Protein AF-0000000079808751 (afdb_homodimer)

Secondary structure (DSSP, 8-state):
-HHHHHHHHHHHHHHHHHHHHHHHHHHHHHHS--B-BS-SSTTTTSSS--EEEEGGG--SEEEE-SSS--TTTTB--SHHHHHHHHH------EEEE-----/-HHHHHHHHHHHHHHHHHHHHHHHHHHHHHHS--B-BS-SSTTTTSSS--EEEEGGG--SEEEE-SSS--TTTTB--SHHHHHHHHH------EEEE-----

Nearest PDB structures (foldseek):
  4f28-assembly1_B  TM=9.946E-01  e=9.006E-09  Homo sapiens
  7p0o-assembly1_B  TM=9.698E-01  e=5.199E-09  Homo sapiens
  4f2c-assembly1_A  TM=9.590E-01  e=9.006E-09  Homo sapiens
  7p0o-assembly1_A  TM=9.847E-01  e=1.671E-08  Homo sapiens
  2r13-assembly1_A-2  TM=9.440E-01  e=9.006E-09  Homo sapiens

Radius of gyration: 26.13 Å; Cα contacts (8 Å, |Δi|>4): 280; chains: 2; bounding box: 31×95×65 Å

Organism: Elysia chlorotica (NCBI:txid188477)

Foldseek 3Di:
DVVVVVVVVCVVVVVVVVVVVVVVVVVVVVLPPPPDDQADDPPVVDPDDDDDDDPVPDDAKFWADDSNPAPPPRGDPPVVVVVCVVRVDDDGTDMDGDDPPD/DPVVVVVVVCVVVVVVVVVVVVVVVVVVVVLPLPPDDQADDPPVVDPDDDDDDDPVPDDAKFWADDSNQAPPPRGDPPVVVVVCVVRVDDDGTDMDGDDPPD

Structure (mmCIF, N/CA/C/O backbone):
data_AF-0000000079808751-model_v1
#
loop_
_entity.id
_entity.type
_entity.pdbx_description
1 polymer 'Iron-binding zinc finger CDGSH type domain-containing protein'
#
loop_
_atom_site.group_PDB
_atom_site.id
_atom_site.type_symbol
_atom_site.label_atom_id
_atom_site.label_alt_id
_atom_site.label_comp_id
_atom_site.label_asym_id
_atom_site.label_entity_id
_atom_site.label_seq_id
_atom_site.pdbx_PDB_ins_code
_atom_site.Cartn_x
_atom_site.Cartn_y
_atom_site.Cartn_z
_atom_site.occupancy
_atom_site.B_iso_or_equiv
_atom_site.auth_seq_id
_atom_site.auth_comp_id
_atom_site.auth_asym_id
_atom_site.auth_atom_id
_atom_site.pdbx_PDB_model_num
ATOM 1 N N . MET A 1 1 ? 3.27 -40.031 -49.812 1 44.41 1 MET A N 1
ATOM 2 C CA . MET A 1 1 ? 4.301 -40.281 -48.812 1 44.41 1 MET A CA 1
ATOM 3 C C . MET A 1 1 ? 4.469 -39.062 -47.906 1 44.41 1 MET A C 1
ATOM 5 O O . MET A 1 1 ? 5.176 -39.156 -46.875 1 44.41 1 MET A O 1
ATOM 9 N N . GLY A 1 2 ? 4.266 -37.875 -48.344 1 51.28 2 GLY A N 1
ATOM 10 C CA . GLY A 1 2 ? 4.465 -36.594 -47.719 1 51.28 2 GLY A CA 1
ATOM 11 C C . GLY A 1 2 ? 3.529 -36.344 -46.531 1 51.28 2 GLY A C 1
ATOM 12 O O . GLY A 1 2 ? 3.908 -35.719 -45.562 1 51.28 2 GLY A O 1
ATOM 13 N N . LEU A 1 3 ? 2.354 -36.688 -46.688 1 58.78 3 LEU A N 1
ATOM 14 C CA . LEU A 1 3 ? 1.311 -36.406 -45.719 1 58.78 3 LEU A CA 1
ATOM 15 C C . LEU A 1 3 ? 1.505 -37.219 -44.469 1 58.78 3 LEU A C 1
ATOM 17 O O . LEU A 1 3 ? 1.033 -36.812 -43.375 1 58.78 3 LEU A O 1
ATOM 21 N N . ASP A 1 4 ? 2.031 -38.375 -44.594 1 58.06 4 ASP A N 1
ATOM 22 C CA . ASP A 1 4 ? 2.129 -39.219 -43.406 1 58.06 4 ASP A CA 1
ATOM 23 C C . ASP A 1 4 ? 3.119 -38.656 -42.406 1 58.06 4 ASP A C 1
ATOM 25 O O . ASP A 1 4 ? 2.973 -38.875 -41.188 1 58.06 4 ASP A O 1
ATOM 29 N N . PHE A 1 5 ? 4.27 -38.219 -43 1 55.09 5 PHE A N 1
ATOM 30 C CA . PHE A 1 5 ? 5.273 -37.688 -42.094 1 55.09 5 PHE A CA 1
ATOM 31 C C . PHE A 1 5 ? 4.707 -36.531 -41.25 1 55.09 5 PHE A C 1
ATOM 33 O O . PHE A 1 5 ? 5.102 -36.312 -40.125 1 55.09 5 PHE A O 1
ATOM 40 N N . ALA A 1 6 ? 3.793 -36 -42.062 1 60.41 6 ALA A N 1
ATOM 41 C CA . ALA A 1 6 ? 3.23 -34.781 -41.5 1 60.41 6 ALA A CA 1
ATOM 42 C C . ALA A 1 6 ? 2.352 -35.125 -40.281 1 60.41 6 ALA A C 1
ATOM 44 O O . ALA A 1 6 ? 2.412 -34.438 -39.25 1 60.41 6 ALA A O 1
ATOM 45 N N . GLY A 1 7 ? 1.621 -36.188 -40.375 1 61.75 7 GLY A N 1
ATOM 46 C CA . GLY A 1 7 ? 0.681 -36.562 -39.312 1 61.75 7 GLY A CA 1
ATOM 47 C C . GLY A 1 7 ? 1.359 -37.031 -38.062 1 61.75 7 GLY A C 1
ATOM 48 O O . GLY A 1 7 ? 0.991 -36.625 -36.969 1 61.75 7 GLY A O 1
ATOM 49 N N . LYS A 1 8 ? 2.332 -37.938 -38.188 1 65.69 8 LYS A N 1
ATOM 50 C CA . LYS A 1 8 ? 3.018 -38.531 -37.062 1 65.69 8 LYS A CA 1
ATOM 51 C C . LYS A 1 8 ? 3.875 -37.5 -36.312 1 65.69 8 LYS A C 1
ATOM 53 O O . LYS A 1 8 ? 3.939 -37.5 -35.094 1 65.69 8 LYS A O 1
ATOM 58 N N . GLU A 1 9 ? 4.438 -36.656 -37.156 1 67.56 9 GLU A N 1
ATOM 59 C CA . GLU A 1 9 ? 5.289 -35.625 -36.531 1 67.56 9 GLU A CA 1
ATOM 60 C C . GLU A 1 9 ? 4.465 -34.625 -35.75 1 67.56 9 GLU A C 1
ATOM 62 O O . GLU A 1 9 ? 4.879 -34.219 -34.656 1 67.56 9 GLU A O 1
ATOM 67 N N . TRP A 1 10 ? 3.217 -34.562 -36.219 1 71.94 10 TRP A N 1
ATOM 68 C CA . TRP A 1 10 ? 2.373 -33.656 -35.469 1 71.94 10 TRP A CA 1
ATOM 69 C C . TRP A 1 10 ? 1.904 -34.281 -34.156 1 71.94 10 TRP A C 1
ATOM 71 O O . TRP A 1 10 ? 1.745 -33.562 -33.156 1 71.94 10 TRP A O 1
ATOM 81 N N . ALA A 1 11 ? 1.827 -35.562 -34.219 1 73.88 11 ALA A N 1
ATOM 82 C CA . ALA A 1 11 ? 1.382 -36.25 -33 1 73.88 11 ALA A CA 1
ATOM 83 C C . ALA A 1 11 ? 2.439 -36.188 -31.922 1 73.88 11 ALA A C 1
ATOM 85 O O . ALA A 1 11 ? 2.109 -36.188 -30.734 1 73.88 11 ALA A O 1
ATOM 86 N N . THR A 1 12 ? 3.676 -36.156 -32.281 1 69.62 12 THR A N 1
ATOM 87 C CA . THR A 1 12 ? 4.758 -36.094 -31.312 1 69.62 12 THR A CA 1
ATOM 88 C C . THR A 1 12 ? 5.066 -34.656 -30.922 1 69.62 12 THR A C 1
ATOM 90 O O . THR A 1 12 ? 5.258 -34.344 -29.75 1 69.62 12 THR A O 1
ATOM 93 N N . TYR A 1 13 ? 5.008 -33.75 -31.906 1 70.88 13 TYR A N 1
ATOM 94 C CA . TYR A 1 13 ? 5.52 -32.406 -31.656 1 70.88 13 TYR A CA 1
ATOM 95 C C . TYR A 1 13 ? 4.457 -31.531 -31 1 70.88 13 TYR A C 1
ATOM 97 O O . TYR A 1 13 ? 4.773 -30.672 -30.172 1 70.88 13 TYR A O 1
ATOM 105 N N . ILE A 1 14 ? 3.203 -31.938 -31.156 1 74.5 14 ILE A N 1
ATOM 106 C CA . ILE A 1 14 ? 2.129 -31.094 -30.641 1 74.5 14 ILE A CA 1
ATOM 107 C C . ILE A 1 14 ? 2.043 -31.234 -29.125 1 74.5 14 ILE A C 1
ATOM 109 O O . ILE A 1 14 ? 2.02 -30.25 -28.391 1 74.5 14 ILE A O 1
ATOM 113 N N . PRO A 1 15 ? 2.066 -32.438 -28.672 1 74.94 15 PRO A N 1
ATOM 114 C CA . PRO A 1 15 ? 2.02 -32.562 -27.219 1 74.94 15 PRO A CA 1
ATOM 115 C C . PRO A 1 15 ? 3.244 -31.938 -26.531 1 74.94 15 PRO A C 1
ATOM 117 O O . PRO A 1 15 ? 3.123 -31.328 -25.469 1 74.94 15 PRO A O 1
ATOM 120 N N . ILE A 1 16 ? 4.332 -32 -27.125 1 67.25 16 ILE A N 1
ATOM 121 C CA . ILE A 1 16 ? 5.559 -31.453 -26.562 1 67.25 16 ILE A CA 1
ATOM 122 C C . ILE A 1 16 ? 5.473 -29.922 -26.578 1 67.25 16 ILE A C 1
ATOM 124 O O . ILE A 1 16 ? 5.727 -29.281 -25.562 1 67.25 16 ILE A O 1
ATOM 128 N N . ALA A 1 17 ? 5.105 -29.422 -27.734 1 75.75 17 ALA A N 1
ATOM 129 C CA . ALA A 1 17 ? 4.98 -27.969 -27.859 1 75.75 17 ALA A CA 1
ATOM 130 C C . ALA A 1 17 ? 3.92 -27.422 -26.906 1 75.75 17 ALA A C 1
ATOM 132 O O . ALA A 1 17 ? 4.121 -26.391 -26.266 1 75.75 17 ALA A O 1
ATOM 133 N N . THR A 1 18 ? 2.873 -28.172 -26.719 1 79.38 18 THR A N 1
ATOM 134 C CA . THR A 1 18 ? 1.8 -27.75 -25.828 1 79.38 18 THR A CA 1
ATOM 135 C C . THR A 1 18 ? 2.244 -27.828 -24.375 1 79.38 18 THR A C 1
ATOM 137 O O . THR A 1 18 ? 1.951 -26.938 -23.578 1 79.38 18 THR A O 1
ATOM 140 N N . SER A 1 19 ? 3.025 -28.828 -24.141 1 78.06 19 SER A N 1
ATOM 141 C CA . SER A 1 19 ? 3.516 -28.984 -22.781 1 78.06 19 SER A CA 1
ATOM 142 C C . SER A 1 19 ? 4.539 -27.906 -22.422 1 78.06 19 SER A C 1
ATOM 144 O O . SER A 1 19 ? 4.504 -27.344 -21.328 1 78.06 19 SER A O 1
ATOM 146 N N . LEU A 1 20 ? 5.352 -27.641 -23.391 1 79.25 20 LEU A N 1
ATOM 147 C CA . LEU A 1 20 ? 6.344 -26.578 -23.172 1 79.25 20 LEU A CA 1
ATOM 148 C C . LEU A 1 20 ? 5.672 -25.219 -23.047 1 79.25 20 LEU A C 1
ATOM 150 O O . LEU A 1 20 ? 6.031 -24.422 -22.188 1 79.25 20 LEU A O 1
ATOM 154 N N . GLY A 1 21 ? 4.719 -24.906 -23.844 1 77.88 21 GLY A N 1
ATOM 155 C CA . GLY A 1 21 ? 3.982 -23.656 -23.781 1 77.88 21 GLY A CA 1
ATOM 156 C C . GLY A 1 21 ? 3.244 -23.469 -22.469 1 77.88 21 GLY A C 1
ATOM 157 O O . GLY A 1 21 ? 3.285 -22.391 -21.875 1 77.88 21 GLY A O 1
ATOM 158 N N . LEU A 1 22 ? 2.643 -24.609 -22.094 1 77.44 22 LEU A N 1
ATOM 159 C CA . LEU A 1 22 ? 1.937 -24.578 -20.812 1 77.44 22 LEU A CA 1
ATOM 160 C C . LEU A 1 22 ? 2.906 -24.328 -19.672 1 77.44 22 LEU A C 1
ATOM 162 O O . LEU A 1 22 ? 2.607 -23.562 -18.75 1 77.44 22 LEU A O 1
ATOM 166 N N . GLY A 1 23 ? 4.059 -24.875 -19.734 1 73.38 23 GLY A N 1
ATOM 167 C CA . GLY A 1 23 ? 5.074 -24.656 -18.719 1 73.38 23 GLY A CA 1
ATOM 168 C C . GLY A 1 23 ? 5.562 -23.219 -18.672 1 73.38 23 GLY A C 1
ATOM 169 O O . GLY A 1 23 ? 5.609 -22.594 -17.609 1 73.38 23 GLY A O 1
ATOM 170 N N . ILE A 1 24 ? 5.781 -22.672 -19.859 1 74.44 24 ILE A N 1
ATOM 171 C CA . ILE A 1 24 ? 6.262 -21.312 -19.984 1 74.44 24 ILE A CA 1
ATOM 172 C C . ILE A 1 24 ? 5.195 -20.344 -19.484 1 74.44 24 ILE A C 1
ATOM 174 O O . ILE A 1 24 ? 5.508 -19.375 -18.766 1 74.44 24 ILE A O 1
ATOM 178 N N . TYR A 1 25 ? 3.984 -20.562 -19.812 1 74.75 25 TYR A N 1
ATOM 179 C CA . TYR A 1 25 ? 2.859 -19.719 -19.406 1 74.75 25 TYR A CA 1
ATOM 180 C C . TYR A 1 25 ? 2.715 -19.703 -17.891 1 74.75 25 TYR A C 1
ATOM 182 O O . TYR A 1 25 ? 2.521 -18.641 -17.297 1 74.75 25 TYR A O 1
ATOM 190 N N . VAL A 1 26 ? 2.871 -20.859 -17.391 1 68.06 26 VAL A N 1
ATOM 191 C CA . VAL A 1 26 ? 2.721 -20.984 -15.953 1 68.06 26 VAL A CA 1
ATOM 192 C C . VAL A 1 26 ? 3.855 -20.234 -15.25 1 68.06 26 VAL A C 1
ATOM 194 O O . VAL A 1 26 ? 3.627 -19.531 -14.273 1 68.06 26 VAL A O 1
ATOM 197 N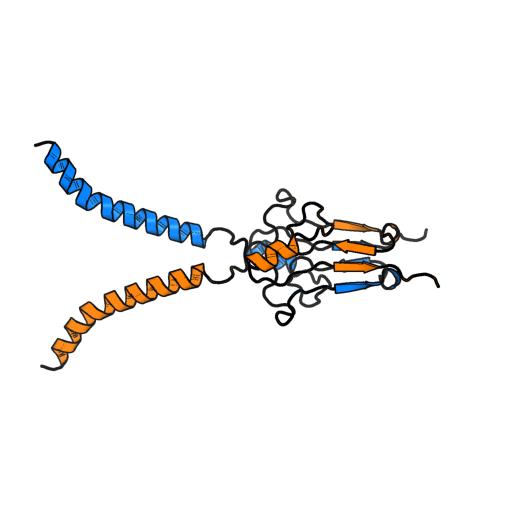 N . VAL A 1 27 ? 5.027 -20.422 -15.742 1 63.03 27 VAL A N 1
ATOM 198 C CA . VAL A 1 27 ? 6.176 -19.719 -15.172 1 63.03 27 VAL A CA 1
ATOM 199 C C . VAL A 1 27 ? 5.992 -18.219 -15.305 1 63.03 27 VAL A C 1
ATOM 201 O O . VAL A 1 27 ? 6.215 -17.469 -14.352 1 63.03 27 VAL A O 1
ATOM 204 N N . TRP A 1 28 ? 5.512 -17.812 -16.469 1 66.88 28 TRP A N 1
ATOM 205 C CA . TRP A 1 28 ? 5.281 -16.391 -16.75 1 66.88 28 TRP A CA 1
ATOM 206 C C . TRP A 1 28 ? 4.223 -15.82 -15.812 1 66.88 28 TRP A C 1
ATOM 208 O O . TRP A 1 28 ? 4.387 -14.719 -15.273 1 66.88 28 TRP A O 1
ATOM 218 N N . GLN A 1 29 ? 3.15 -16.516 -15.602 1 65.31 29 GLN A N 1
ATOM 219 C CA . GLN A 1 29 ? 2.088 -16.078 -14.703 1 65.31 29 GLN A CA 1
ATOM 220 C C . GLN A 1 29 ? 2.594 -15.961 -13.266 1 65.31 29 GLN A C 1
ATOM 222 O O . GLN A 1 29 ? 2.195 -15.047 -12.539 1 65.31 29 GLN A O 1
ATOM 227 N N . ALA A 1 30 ? 3.459 -16.844 -13.031 1 61.78 30 ALA A N 1
ATOM 228 C CA . ALA A 1 30 ? 4.012 -16.859 -11.68 1 61.78 30 ALA A CA 1
ATOM 229 C C . ALA A 1 30 ? 4.949 -15.68 -11.453 1 61.78 30 ALA A C 1
ATOM 231 O O . ALA A 1 30 ? 5.055 -15.172 -10.336 1 61.78 30 ALA A O 1
ATOM 232 N N . MET A 1 31 ? 5.555 -15.227 -12.461 1 59.94 31 MET A N 1
ATOM 233 C CA . MET A 1 31 ? 6.559 -14.18 -12.312 1 59.94 31 MET A CA 1
ATOM 234 C C . MET A 1 31 ? 5.949 -12.805 -12.539 1 59.94 31 MET A C 1
ATOM 236 O O . MET A 1 31 ? 6.578 -11.781 -12.25 1 59.94 31 MET A O 1
ATOM 240 N N . ARG A 1 32 ? 4.797 -12.766 -13.07 1 60.69 32 ARG A N 1
ATOM 241 C CA . ARG A 1 32 ? 4.215 -11.453 -13.32 1 60.69 32 ARG A CA 1
ATOM 242 C C . ARG A 1 32 ? 3.861 -10.75 -12.016 1 60.69 32 ARG A C 1
ATOM 244 O O . ARG A 1 32 ? 3.438 -11.391 -11.055 1 60.69 32 ARG A O 1
ATOM 251 N N . PRO A 1 33 ? 4.492 -9.469 -11.898 1 53.78 33 PRO A N 1
ATOM 252 C CA . PRO A 1 33 ? 4.09 -8.742 -10.688 1 53.78 33 PRO A CA 1
ATOM 253 C C . PRO A 1 33 ? 2.58 -8.742 -10.469 1 53.78 33 PRO A C 1
ATOM 255 O O . PRO A 1 33 ? 1.815 -8.555 -11.422 1 53.78 33 PRO A O 1
ATOM 258 N N . LYS A 1 34 ? 2.152 -9.594 -9.602 1 55.06 34 LYS A N 1
ATOM 259 C CA . LYS A 1 34 ? 0.724 -9.68 -9.312 1 55.06 34 LYS A CA 1
ATOM 260 C C . LYS A 1 34 ? 0.221 -8.406 -8.641 1 55.06 34 LYS A C 1
ATOM 262 O O . LYS A 1 34 ? 0.882 -7.859 -7.754 1 55.06 34 LYS A O 1
ATOM 267 N N . ILE A 1 35 ? -0.406 -7.543 -9.57 1 60.78 35 ILE A N 1
ATOM 268 C CA . ILE A 1 35 ? -1.159 -6.48 -8.914 1 60.78 35 ILE A CA 1
ATOM 269 C C . ILE A 1 35 ? -2.104 -7.078 -7.875 1 60.78 35 ILE A C 1
ATOM 271 O O . ILE A 1 35 ? -3.092 -7.727 -8.227 1 60.78 35 ILE A O 1
ATOM 275 N N . GLY A 1 36 ? -1.447 -7.59 -6.816 1 73.75 36 GLY A N 1
ATOM 276 C CA . GLY A 1 36 ? -2.174 -8.281 -5.766 1 73.75 36 GLY A CA 1
ATOM 277 C C . GLY A 1 36 ? -2.621 -7.367 -4.641 1 73.75 36 GLY A C 1
ATOM 278 O O . GLY A 1 36 ? -2.951 -6.203 -4.879 1 73.75 36 GLY A O 1
ATOM 279 N N . LEU A 1 37 ? -2.738 -7.859 -3.547 1 87.44 37 LEU A N 1
ATOM 280 C CA . LEU A 1 37 ? -3.117 -7.18 -2.312 1 87.44 37 LEU A CA 1
ATOM 281 C C . LEU A 1 37 ? -2.109 -6.086 -1.964 1 87.44 37 LEU A C 1
ATOM 283 O O . LEU A 1 37 ? -0.899 -6.32 -1.989 1 87.44 37 LEU A O 1
ATOM 287 N N . VAL A 1 38 ? -2.605 -4.902 -1.854 1 95.06 38 VAL A N 1
ATOM 288 C CA . VAL A 1 38 ? -1.795 -3.785 -1.378 1 95.06 38 VAL A CA 1
ATOM 289 C C . VAL A 1 38 ? -1.55 -3.928 0.123 1 95.06 38 VAL A C 1
ATOM 291 O O . VAL A 1 38 ? -0.412 -3.816 0.585 1 95.06 38 VAL A O 1
ATOM 294 N N . ASN A 1 39 ? -2.629 -4.156 0.898 1 96.06 39 ASN A N 1
ATOM 295 C CA . ASN A 1 39 ? -2.574 -4.324 2.348 1 96.06 39 ASN A CA 1
ATOM 296 C C . ASN A 1 39 ? -2.578 -5.797 2.74 1 96.06 39 ASN A C 1
ATOM 298 O O . ASN A 1 39 ? -3.635 -6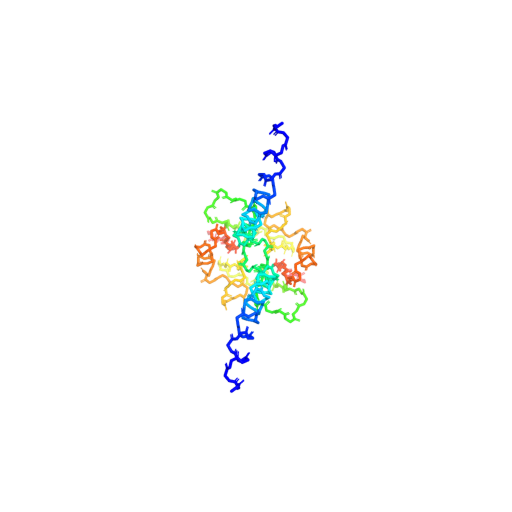.43 2.783 1 96.06 39 ASN A O 1
ATOM 302 N N . PRO A 1 40 ? -1.457 -6.285 3.119 1 92.75 40 PRO A N 1
ATOM 303 C CA . PRO A 1 40 ? -1.443 -7.715 3.434 1 92.75 40 PRO A CA 1
ATOM 304 C C . PRO A 1 40 ? -1.945 -8.016 4.844 1 92.75 40 PRO A C 1
ATOM 306 O O . PRO A 1 40 ? -2.463 -9.102 5.102 1 92.75 40 PRO A O 1
ATOM 309 N N . ASP A 1 41 ? -1.858 -7.02 5.797 1 92.44 41 ASP A N 1
ATOM 310 C CA . ASP A 1 41 ? -2.043 -7.543 7.148 1 92.44 41 ASP A CA 1
ATOM 311 C C . ASP A 1 41 ? -2.605 -6.469 8.078 1 92.44 41 ASP A C 1
ATOM 313 O O . ASP A 1 41 ? -2.857 -6.73 9.258 1 92.44 41 ASP A O 1
ATOM 317 N N . ILE A 1 42 ? -2.74 -5.32 7.66 1 96.94 42 ILE A N 1
ATOM 318 C CA . ILE A 1 42 ? -3.156 -4.242 8.555 1 96.94 42 ILE A CA 1
ATOM 319 C C . ILE A 1 42 ? -4.68 -4.203 8.641 1 96.94 42 ILE A C 1
ATOM 321 O O . ILE A 1 42 ? -5.359 -3.99 7.629 1 96.94 42 ILE A O 1
ATOM 325 N N . GLU A 1 43 ? -5.148 -4.336 9.898 1 97.88 43 GLU A N 1
ATOM 326 C CA . GLU A 1 43 ? -6.559 -4.184 10.25 1 97.88 43 GLU A CA 1
ATOM 327 C C . GLU A 1 43 ? -7.453 -4.965 9.289 1 97.88 43 GLU A C 1
ATOM 329 O O . GLU A 1 43 ? -8.422 -4.426 8.758 1 97.88 43 GLU A O 1
ATOM 334 N N . LYS A 1 44 ? -7.195 -6.164 9.07 1 94.94 44 LYS A N 1
ATOM 335 C CA . LYS A 1 44 ? -7.875 -6.984 8.07 1 94.94 44 LYS A CA 1
ATOM 336 C C . LYS A 1 44 ? -9.273 -7.379 8.547 1 94.94 44 LYS A C 1
ATOM 338 O O . LYS A 1 44 ? -10.078 -7.895 7.762 1 94.94 44 LYS A O 1
ATOM 343 N N . ASP A 1 45 ? -9.594 -7.062 9.727 1 96.19 45 ASP A N 1
ATOM 344 C CA . ASP A 1 45 ? -10.938 -7.305 10.258 1 96.19 45 ASP A CA 1
ATOM 345 C C . ASP A 1 45 ? -11.898 -6.188 9.852 1 96.19 45 ASP A C 1
ATOM 347 O O . ASP A 1 45 ? -13.109 -6.309 10.039 1 96.19 45 ASP A O 1
ATOM 351 N N . GLN A 1 46 ? -11.391 -5.137 9.297 1 97.69 46 GLN A N 1
ATOM 352 C CA . GLN A 1 46 ? -12.203 -4.027 8.82 1 97.69 46 GLN A CA 1
ATOM 353 C C . GLN A 1 46 ? -12.477 -4.141 7.324 1 97.69 46 GLN A C 1
ATOM 355 O O . GLN A 1 46 ? -11.633 -4.633 6.574 1 97.69 46 GLN A O 1
ATOM 360 N N . ASP A 1 47 ? -13.602 -3.674 6.867 1 96.25 47 ASP A N 1
ATOM 361 C CA . ASP A 1 47 ? -13.93 -3.684 5.445 1 96.25 47 ASP A CA 1
ATOM 362 C C . ASP A 1 47 ? -13.062 -2.697 4.672 1 96.25 47 ASP A C 1
ATOM 364 O O . ASP A 1 47 ? -12.758 -2.912 3.494 1 96.25 47 ASP A O 1
ATOM 368 N N . LYS A 1 48 ? -12.781 -1.665 5.277 1 98.25 48 LYS A N 1
ATOM 369 C CA . LYS A 1 48 ? -11.961 -0.598 4.711 1 98.25 48 LYS A CA 1
ATOM 370 C C . LYS A 1 48 ? -11.141 0.103 5.793 1 98.25 48 LYS A C 1
ATOM 372 O O . LYS A 1 48 ? -11.68 0.47 6.844 1 98.25 48 LYS A O 1
ATOM 377 N N . VAL A 1 49 ? -9.906 0.295 5.551 1 98.81 49 VAL A N 1
ATOM 378 C CA . VAL A 1 49 ? -9.039 0.96 6.523 1 98.81 49 VAL A CA 1
ATOM 379 C C . VAL A 1 49 ? -8.898 2.438 6.164 1 98.81 49 VAL A C 1
ATOM 381 O O . VAL A 1 49 ? -8.266 2.783 5.164 1 98.81 49 VAL A O 1
ATOM 384 N N . VAL A 1 50 ? -9.477 3.309 6.973 1 98.75 50 VAL A N 1
ATOM 385 C CA . VAL A 1 50 ? -9.391 4.754 6.816 1 98.75 50 VAL A CA 1
ATOM 386 C C . VAL A 1 50 ? -8.789 5.375 8.078 1 98.75 50 VAL A C 1
ATOM 388 O O . VAL A 1 50 ? -9.219 5.066 9.188 1 98.75 50 VAL A O 1
ATOM 391 N N . ASN A 1 51 ? -7.785 6.219 7.91 1 98.38 51 ASN A N 1
ATOM 392 C CA . ASN A 1 51 ? -7.238 7.012 9.008 1 98.38 51 ASN A CA 1
ATOM 393 C C . ASN A 1 51 ? -7.555 8.492 8.836 1 98.38 51 ASN A C 1
ATOM 395 O O . ASN A 1 51 ? -7.527 9.016 7.723 1 98.38 51 ASN A O 1
ATOM 399 N N . SER A 1 52 ? -7.855 9.039 9.93 1 97.69 52 SER A N 1
ATOM 400 C CA . SER A 1 52 ? -8.156 10.469 9.953 1 97.69 52 SER A CA 1
ATOM 401 C C . SER A 1 52 ? -7.305 11.195 10.992 1 97.69 52 SER A C 1
ATOM 403 O O . SER A 1 52 ? -7 10.641 12.047 1 97.69 52 SER A O 1
ATOM 405 N N . MET A 1 53 ? -6.941 12.391 10.688 1 97.31 53 MET A N 1
ATOM 406 C CA . MET A 1 53 ? -6.195 13.25 11.609 1 97.31 53 MET A CA 1
ATOM 407 C C . MET A 1 53 ? -6.586 14.711 11.422 1 97.31 53 MET A C 1
ATOM 409 O O . MET A 1 53 ? -6.852 15.156 10.305 1 97.31 53 MET A O 1
ATOM 413 N N . ASP A 1 54 ? -6.574 15.43 12.562 1 97 54 ASP A N 1
ATOM 414 C CA . ASP A 1 54 ? -6.789 16.875 12.484 1 97 54 ASP A CA 1
ATOM 415 C C . ASP A 1 54 ? -5.512 17.594 12.062 1 97 54 ASP A C 1
ATOM 417 O O . ASP A 1 54 ? -4.43 17.312 12.578 1 97 54 ASP A O 1
ATOM 421 N N . VAL A 1 55 ? -5.695 18.547 11.195 1 96.56 55 VAL A N 1
ATOM 422 C CA . VAL A 1 55 ? -4.562 19.297 10.672 1 96.56 55 VAL A CA 1
ATOM 423 C C . VAL A 1 55 ? -3.809 19.969 11.828 1 96.56 55 VAL A C 1
ATOM 425 O O . VAL A 1 55 ? -2.578 20.062 11.805 1 96.56 55 VAL A O 1
ATOM 428 N N . GLU A 1 56 ? -4.523 20.422 12.836 1 94.44 56 GLU A N 1
ATOM 429 C CA . GLU A 1 56 ? -3.957 21.109 13.992 1 94.44 56 GLU A CA 1
ATOM 430 C C . GLU A 1 56 ? -3.049 20.188 14.805 1 94.44 56 GLU A C 1
ATOM 432 O O . GLU A 1 56 ? -2.219 20.656 15.578 1 94.44 56 GLU A O 1
ATOM 437 N N . ASP A 1 57 ? -3.207 18.922 14.586 1 94.94 57 ASP A N 1
ATOM 438 C CA . ASP A 1 57 ? -2.441 17.969 15.383 1 94.94 57 ASP A CA 1
ATOM 439 C C . ASP A 1 57 ? -1.128 17.609 14.688 1 94.94 57 ASP A C 1
ATOM 441 O O . ASP A 1 57 ? -0.316 16.859 15.242 1 94.94 57 ASP A O 1
ATOM 445 N N . ILE A 1 58 ? -0.929 18.125 13.562 1 94.94 58 ILE A N 1
ATOM 446 C CA . ILE A 1 58 ? 0.301 17.875 12.82 1 94.94 58 ILE A CA 1
ATOM 447 C C . ILE A 1 58 ? 1.42 18.766 13.344 1 94.94 58 ILE A C 1
ATOM 449 O O . ILE A 1 58 ? 1.268 19.984 13.406 1 94.94 58 ILE A O 1
ATOM 453 N N . GLY A 1 59 ? 2.453 18.125 13.781 1 93.25 59 GLY A N 1
ATOM 454 C CA . GLY A 1 59 ? 3.617 18.891 14.219 1 93.25 59 GLY A CA 1
ATOM 455 C C . GLY A 1 59 ? 4.371 19.531 13.07 1 93.25 59 GLY A C 1
ATOM 456 O O . GLY A 1 59 ? 3.771 19.922 12.062 1 93.25 59 GLY A O 1
ATOM 457 N N . ASP A 1 60 ? 5.695 19.75 13.281 1 96 60 ASP A N 1
ATOM 458 C CA . ASP A 1 60 ? 6.516 20.438 12.281 1 96 60 ASP A CA 1
ATOM 459 C C . ASP A 1 60 ? 6.582 19.625 10.984 1 96 60 ASP A C 1
ATOM 461 O O . ASP A 1 60 ? 6.516 20.203 9.891 1 96 60 ASP A O 1
ATOM 465 N N . LYS A 1 61 ? 6.789 18.391 11.117 1 97.06 61 LYS A N 1
ATOM 466 C CA . LYS A 1 61 ? 6.836 17.5 9.961 1 97.06 61 LYS A CA 1
ATOM 467 C C . LYS A 1 61 ? 6.27 16.125 10.312 1 97.06 61 LYS A C 1
ATOM 469 O O . LYS A 1 61 ? 6.328 15.703 11.469 1 97.06 61 LYS A O 1
ATOM 474 N N . ILE A 1 62 ? 5.723 15.43 9.359 1 98 62 ILE A N 1
ATOM 475 C CA . ILE A 1 62 ? 5.164 14.094 9.547 1 98 62 ILE A CA 1
ATOM 476 C C . ILE A 1 62 ? 5.133 13.352 8.211 1 98 62 ILE A C 1
ATOM 478 O O . ILE A 1 62 ? 5.023 13.977 7.152 1 98 62 ILE A O 1
ATOM 482 N N . ALA A 1 63 ? 5.367 12.062 8.242 1 98.69 63 ALA A N 1
ATOM 483 C CA . ALA A 1 63 ? 5.309 11.219 7.055 1 98.69 63 ALA A CA 1
ATOM 484 C C . ALA A 1 63 ? 4.316 10.07 7.246 1 98.69 63 ALA A C 1
ATOM 486 O O . ALA A 1 63 ? 4.371 9.359 8.25 1 98.69 63 ALA A O 1
ATOM 487 N N . PHE A 1 64 ? 3.426 9.867 6.312 1 98.81 64 PHE A N 1
ATOM 488 C CA . PHE A 1 64 ? 2.418 8.812 6.391 1 98.81 64 PHE A CA 1
ATOM 489 C C . PHE A 1 64 ? 2.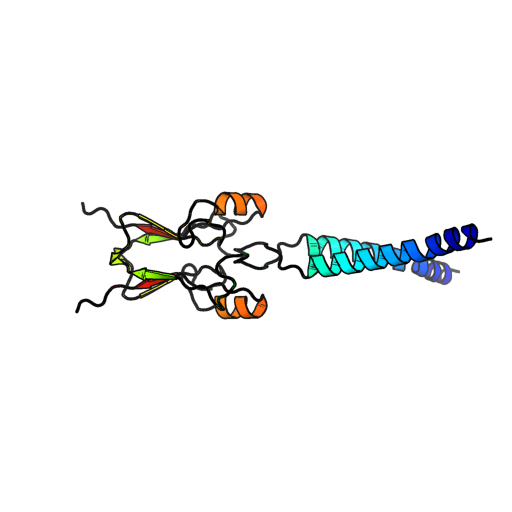744 7.68 5.43 1 98.81 64 PHE A C 1
ATOM 491 O O . PHE A 1 64 ? 3.152 7.922 4.289 1 98.81 64 PHE A O 1
ATOM 498 N N . CYS A 1 65 ? 2.484 6.527 5.875 1 98.88 65 CYS A N 1
ATOM 499 C CA . CYS A 1 65 ? 2.771 5.305 5.133 1 98.88 65 CYS A CA 1
ATOM 500 C C . CYS A 1 65 ? 1.779 5.113 3.988 1 98.88 65 CYS A C 1
ATOM 502 O O . CYS A 1 65 ? 0.573 5.285 4.176 1 98.88 65 CYS A O 1
ATOM 504 N N . ARG A 1 66 ? 2.359 4.699 2.771 1 98.69 66 ARG A N 1
ATOM 505 C CA . ARG A 1 66 ? 1.501 4.332 1.648 1 98.69 66 ARG A CA 1
ATOM 506 C C . ARG A 1 66 ? 1.899 2.977 1.074 1 98.69 66 ARG A C 1
ATOM 508 O O . ARG A 1 66 ? 1.406 2.574 0.018 1 98.69 66 ARG A O 1
ATOM 515 N N . CYS A 1 67 ? 2.746 2.246 1.771 1 98.06 67 CYS A N 1
ATOM 516 C CA . CYS A 1 67 ? 3.182 0.93 1.316 1 98.06 67 CYS A CA 1
ATOM 517 C C . CYS A 1 67 ? 2.508 -0.176 2.117 1 98.06 67 CYS A C 1
ATOM 519 O O . CYS A 1 67 ? 2.566 -1.348 1.74 1 98.06 67 CYS A O 1
ATOM 521 N N . TRP A 1 68 ? 1.901 0.223 3.236 1 98.19 68 TRP A N 1
ATOM 522 C CA . TRP A 1 68 ? 1.132 -0.679 4.086 1 98.19 68 TRP A CA 1
ATOM 523 C C . TRP A 1 68 ? 2.035 -1.731 4.723 1 98.19 68 TRP A C 1
ATOM 525 O O . TRP A 1 68 ? 1.61 -2.865 4.953 1 98.19 68 TRP A O 1
ATOM 535 N N . ARG A 1 69 ? 3.291 -1.364 4.863 1 97.38 69 ARG A N 1
ATOM 536 C CA . ARG A 1 69 ? 4.227 -2.291 5.492 1 97.38 69 ARG A CA 1
ATOM 537 C C . ARG A 1 69 ? 4.766 -1.724 6.801 1 97.38 69 ARG A C 1
ATOM 539 O O . ARG A 1 69 ? 5.477 -2.412 7.535 1 97.38 69 ARG A O 1
ATOM 546 N N . SER A 1 70 ? 4.469 -0.448 7.121 1 98.62 70 SER A N 1
ATOM 547 C CA . SER A 1 70 ? 5.031 0.214 8.297 1 98.62 70 SER A CA 1
ATOM 548 C C . SER A 1 70 ? 4.555 -0.446 9.586 1 98.62 70 SER A C 1
ATOM 550 O O . SER A 1 70 ? 3.359 -0.69 9.758 1 98.62 70 SER A O 1
ATOM 552 N N . LYS A 1 71 ? 5.422 -0.612 10.453 1 98.25 71 LYS A N 1
ATOM 553 C CA . LYS A 1 71 ? 5.062 -1.095 11.781 1 98.25 71 LYS A CA 1
ATOM 554 C C . LYS A 1 71 ? 4.441 0.019 12.625 1 98.25 71 LYS A C 1
ATOM 556 O O . LYS A 1 71 ? 3.834 -0.245 13.664 1 98.25 71 LYS A O 1
ATOM 561 N N . LYS A 1 72 ? 4.598 1.259 12.195 1 98.56 72 LYS A N 1
ATOM 562 C CA . LYS A 1 72 ? 4.031 2.414 12.891 1 98.56 72 LYS A CA 1
ATOM 563 C C . LYS A 1 72 ? 2.836 2.98 12.133 1 98.56 72 LYS A C 1
ATOM 565 O O . LYS A 1 72 ? 2.443 4.129 12.344 1 98.56 72 LYS A O 1
ATOM 570 N N . PHE A 1 73 ? 2.242 2.119 11.336 1 98.69 73 PHE A N 1
ATOM 571 C CA . PHE A 1 73 ? 1.099 2.561 10.547 1 98.69 73 PHE A CA 1
ATOM 572 C C . PHE A 1 73 ? 0.087 3.291 11.422 1 98.69 73 PHE A C 1
ATOM 574 O O . PHE A 1 73 ? -0.222 2.846 12.531 1 98.69 73 PHE A O 1
ATOM 581 N N . PRO A 1 74 ? -0.37 4.477 10.953 1 98.69 74 PRO A N 1
ATOM 582 C CA . PRO A 1 74 ? -0.414 5.027 9.594 1 98.69 74 PRO A CA 1
ATOM 583 C C . PRO A 1 74 ? 0.812 5.875 9.266 1 98.69 74 PRO A C 1
ATOM 585 O O . PRO A 1 74 ? 0.897 6.441 8.172 1 98.69 74 PRO A O 1
ATOM 588 N N . LEU A 1 75 ? 1.799 5.949 10.219 1 98.69 75 LEU A N 1
ATOM 589 C CA . LEU A 1 75 ? 3.025 6.703 9.984 1 98.69 75 LEU A CA 1
ATOM 590 C C . LEU A 1 75 ? 4.047 5.852 9.234 1 98.69 75 LEU A C 1
ATOM 592 O O . LEU A 1 75 ? 4.012 4.621 9.305 1 98.69 75 LEU A O 1
ATOM 596 N N . CYS A 1 76 ? 4.918 6.512 8.539 1 98.75 76 CYS A N 1
ATOM 597 C CA . CYS A 1 76 ? 5.992 5.84 7.816 1 98.75 76 CYS A CA 1
ATOM 598 C C . CYS A 1 76 ? 7.172 5.555 8.734 1 98.75 76 CYS A C 1
ATOM 600 O O . CYS A 1 76 ? 7.68 6.457 9.398 1 98.75 76 CYS A O 1
ATOM 602 N N . ASP A 1 77 ? 7.648 4.367 8.688 1 98.69 77 ASP A N 1
ATOM 603 C CA . ASP A 1 77 ? 8.82 4.023 9.492 1 98.69 77 ASP A CA 1
ATOM 604 C C . ASP A 1 77 ? 9.984 3.586 8.602 1 98.69 77 ASP A C 1
ATOM 606 O O . ASP A 1 77 ? 10.922 2.943 9.078 1 98.69 77 ASP A O 1
ATOM 610 N N . GLY A 1 78 ? 9.82 3.797 7.309 1 98.56 78 GLY A N 1
ATOM 611 C CA . GLY A 1 78 ? 10.891 3.459 6.387 1 98.56 78 GLY A CA 1
ATOM 612 C C . GLY A 1 78 ? 10.742 2.078 5.773 1 98.56 78 GLY A C 1
ATOM 613 O O . GLY A 1 78 ? 11.516 1.699 4.891 1 98.56 78 GLY A O 1
ATOM 614 N N . SER A 1 79 ? 9.758 1.271 6.066 1 98.5 79 SER A N 1
ATOM 615 C CA . SER A 1 79 ? 9.547 -0.09 5.59 1 98.5 79 SER A CA 1
ATOM 616 C C . SER A 1 79 ? 9.383 -0.125 4.074 1 98.5 79 SER A C 1
ATOM 618 O O . SER A 1 79 ? 9.617 -1.156 3.441 1 98.5 79 SER A O 1
ATOM 620 N N . HIS A 1 80 ? 9.016 0.924 3.426 1 98.38 80 HIS A N 1
ATOM 621 C CA . HIS A 1 80 ? 8.898 0.968 1.974 1 98.38 80 HIS A CA 1
ATOM 622 C C . HIS A 1 80 ? 10.234 0.672 1.301 1 98.38 80 HIS A C 1
ATOM 624 O O . HIS A 1 80 ? 10.273 0.129 0.195 1 98.38 80 HIS A O 1
ATOM 630 N N . VAL A 1 81 ? 11.297 1.05 1.96 1 98.38 81 VAL A N 1
ATOM 631 C CA . VAL A 1 81 ? 12.617 0.815 1.385 1 98.38 81 VAL A CA 1
ATOM 632 C C . VAL A 1 81 ? 12.82 -0.681 1.162 1 98.38 81 VAL A C 1
ATOM 634 O O . VAL A 1 81 ? 13.203 -1.104 0.068 1 98.38 81 VAL A O 1
ATOM 637 N N . ALA A 1 82 ? 12.594 -1.459 2.188 1 97.06 82 ALA A N 1
ATOM 638 C CA . ALA A 1 82 ? 12.727 -2.91 2.082 1 97.06 82 ALA A CA 1
ATOM 639 C C . ALA A 1 82 ? 11.734 -3.479 1.065 1 97.06 82 ALA A C 1
ATOM 641 O O . ALA A 1 82 ? 12.086 -4.371 0.29 1 97.06 82 ALA A O 1
ATOM 642 N N . HIS A 1 83 ? 10.523 -3.039 1.041 1 95.44 83 HIS A N 1
ATOM 643 C CA . HIS A 1 83 ? 9.523 -3.488 0.08 1 95.44 83 HIS A CA 1
ATOM 644 C C . HIS A 1 83 ? 9.977 -3.227 -1.352 1 95.44 83 HIS A C 1
ATOM 646 O O . HIS A 1 83 ? 9.898 -4.113 -2.207 1 95.44 83 HIS A O 1
ATOM 652 N N . ASN A 1 84 ? 10.422 -1.961 -1.608 1 95.44 84 ASN A N 1
ATOM 653 C CA . ASN A 1 84 ? 10.859 -1.601 -2.951 1 95.44 84 ASN A CA 1
ATOM 654 C C . ASN A 1 84 ? 12.023 -2.475 -3.41 1 95.44 84 ASN A C 1
ATOM 656 O O . ASN A 1 84 ? 12.055 -2.92 -4.559 1 95.44 84 ASN A O 1
ATOM 660 N N . LYS A 1 85 ? 12.914 -2.664 -2.555 1 93.75 85 LYS A N 1
ATOM 661 C CA . LYS A 1 85 ? 14.07 -3.488 -2.898 1 93.75 85 LYS A CA 1
ATOM 662 C C . LYS A 1 85 ? 13.641 -4.914 -3.234 1 93.75 85 LYS A C 1
ATOM 664 O O . LYS A 1 85 ? 14.141 -5.504 -4.195 1 93.75 85 LYS A O 1
ATOM 669 N N . LYS A 1 86 ? 12.734 -5.422 -2.457 1 89.38 86 LYS A N 1
ATOM 670 C CA . LYS A 1 86 ? 12.312 -6.816 -2.59 1 89.38 86 LYS A CA 1
ATOM 671 C C . LYS A 1 86 ? 11.469 -7.016 -3.848 1 89.38 86 LYS A C 1
ATOM 673 O O . LYS A 1 86 ? 11.555 -8.062 -4.496 1 89.38 86 LYS A O 1
ATOM 678 N N . THR A 1 87 ? 10.672 -6.062 -4.23 1 88.56 87 THR A N 1
ATOM 679 C CA . THR A 1 87 ? 9.641 -6.312 -5.23 1 88.56 87 THR A CA 1
ATOM 680 C C . THR A 1 87 ? 9.938 -5.547 -6.516 1 88.56 87 THR A C 1
ATOM 682 O O . THR A 1 87 ? 9.312 -5.801 -7.551 1 88.56 87 THR A O 1
ATOM 685 N N . GLY A 1 88 ? 10.875 -4.551 -6.477 1 90.44 88 GLY A N 1
ATOM 686 C CA . GLY A 1 88 ? 11.102 -3.666 -7.605 1 90.44 88 GLY A CA 1
ATOM 687 C C . GLY A 1 88 ? 10.094 -2.537 -7.695 1 90.44 88 GLY A C 1
ATOM 688 O O . GLY A 1 88 ? 10.016 -1.849 -8.719 1 90.44 88 GLY A O 1
ATOM 689 N N . ASP A 1 89 ? 9.328 -2.496 -6.656 1 94 89 ASP A N 1
ATOM 690 C CA . ASP A 1 89 ? 8.359 -1.41 -6.582 1 94 89 ASP A CA 1
ATOM 691 C C . ASP A 1 89 ? 9.047 -0.073 -6.324 1 94 89 ASP A C 1
ATOM 693 O O . ASP A 1 89 ? 10.273 0 -6.281 1 94 89 ASP A O 1
ATOM 697 N N . ASN A 1 90 ? 8.266 1.088 -6.348 1 97.5 90 ASN A N 1
ATOM 698 C CA . ASN A 1 90 ? 8.844 2.404 -6.113 1 97.5 90 ASN A CA 1
ATOM 699 C C . ASN A 1 90 ? 7.934 3.273 -5.25 1 97.5 90 ASN A C 1
ATOM 701 O O . ASN A 1 90 ? 7.805 4.477 -5.492 1 97.5 90 ASN A O 1
ATOM 705 N N . VAL A 1 91 ? 7.312 2.656 -4.242 1 98.38 91 VAL A N 1
ATOM 706 C CA . VAL A 1 91 ? 6.395 3.391 -3.379 1 98.38 91 VAL A CA 1
ATOM 707 C C . VAL A 1 91 ? 7.184 4.215 -2.365 1 98.38 91 VAL A C 1
ATOM 709 O O . VAL A 1 91 ? 8.344 3.908 -2.076 1 98.38 91 VAL A O 1
ATOM 712 N N . GLY A 1 92 ? 6.625 5.328 -1.877 1 98.81 92 GLY A N 1
ATOM 713 C CA . GLY A 1 92 ? 7.109 6.211 -0.827 1 98.81 92 GLY A CA 1
ATOM 714 C C . GLY A 1 92 ? 5.996 6.871 -0.038 1 98.81 92 GLY A C 1
ATOM 715 O O . GLY A 1 92 ? 4.82 6.715 -0.368 1 98.81 92 GLY A O 1
ATOM 716 N N . PRO A 1 93 ? 6.344 7.574 0.99 1 98.88 93 PRO A N 1
ATOM 717 C CA . PRO A 1 93 ? 5.355 8.156 1.901 1 98.88 93 PRO A CA 1
ATOM 718 C C . PRO A 1 93 ? 4.762 9.461 1.373 1 98.88 93 PRO A C 1
ATOM 720 O O . PRO A 1 93 ? 5.246 10.008 0.375 1 98.88 93 PRO A O 1
ATOM 723 N N . LEU A 1 94 ? 3.617 9.844 1.974 1 98.81 94 LEU A N 1
ATOM 724 C CA . LEU A 1 94 ? 3.139 11.219 1.924 1 98.81 94 LEU A CA 1
ATOM 725 C C . LEU A 1 94 ? 3.744 12.047 3.053 1 98.81 94 LEU A C 1
ATOM 727 O O . LEU A 1 94 ? 3.607 11.695 4.227 1 98.81 94 LEU A O 1
ATOM 731 N N . CYS A 1 95 ? 4.418 13.133 2.691 1 98.69 95 CYS A N 1
ATOM 732 C CA . CYS A 1 95 ? 5.074 13.984 3.678 1 98.69 95 CYS A CA 1
ATOM 733 C C . CYS A 1 95 ? 4.355 15.32 3.809 1 98.69 95 CYS A C 1
ATOM 735 O O . CYS A 1 95 ? 4.074 15.984 2.805 1 98.69 95 CYS A O 1
ATOM 737 N N . LEU A 1 96 ? 4.074 15.648 5.086 1 98 96 LEU A N 1
ATOM 738 C CA . LEU A 1 96 ? 3.516 16.953 5.398 1 98 96 LEU A CA 1
ATOM 739 C C . LEU A 1 96 ? 4.465 17.75 6.285 1 98 96 LEU A C 1
ATOM 741 O O . LEU A 1 96 ? 5.109 17.203 7.176 1 98 96 LEU A O 1
ATOM 745 N N . LYS A 1 97 ? 4.516 19.062 5.965 1 96.88 97 LYS A N 1
ATOM 746 C CA . LYS A 1 97 ? 5.387 19.922 6.754 1 96.88 97 LYS A CA 1
ATOM 747 C C . LYS A 1 97 ? 4.742 21.297 6.977 1 96.88 97 LYS A C 1
ATOM 749 O O . LYS A 1 97 ? 3.99 21.781 6.129 1 96.88 97 LYS A O 1
ATOM 754 N N . ARG A 1 98 ? 5.039 21.859 8.148 1 95.06 98 ARG A N 1
ATOM 755 C CA . ARG A 1 98 ? 4.652 23.234 8.406 1 95.06 98 ARG A CA 1
ATOM 756 C C . ARG A 1 98 ? 5.715 24.203 7.898 1 95.06 98 ARG A C 1
ATOM 758 O O . ARG A 1 98 ? 6.91 23.953 8.039 1 95.06 98 ARG A O 1
ATOM 765 N N . LYS A 1 99 ? 5.184 25.297 7.426 1 90.19 99 LYS A N 1
ATOM 766 C CA . LYS A 1 99 ? 6.129 26.328 6.996 1 90.19 99 LYS A CA 1
ATOM 767 C C . LYS A 1 99 ? 6.789 27 8.195 1 90.19 99 LYS A C 1
ATOM 769 O O . LYS A 1 99 ? 6.145 27.219 9.227 1 90.19 99 LYS A O 1
ATOM 774 N N . ASN A 1 100 ? 8.18 27.016 8.242 1 77.19 100 ASN A N 1
ATOM 775 C CA . ASN A 1 100 ? 8.875 27.719 9.312 1 77.19 100 ASN A CA 1
ATOM 776 C C . ASN A 1 100 ? 8.445 29.188 9.391 1 77.19 100 ASN A C 1
ATOM 778 O O . ASN A 1 100 ? 8.281 29.828 8.359 1 77.19 100 ASN A O 1
ATOM 782 N N . SER A 1 101 ? 7.727 29.562 10.422 1 60.53 101 SER A N 1
ATOM 783 C CA . SER A 1 101 ? 7.496 30.984 10.664 1 60.53 101 SER A CA 1
ATOM 784 C C . SER A 1 101 ? 8.812 31.766 10.719 1 60.53 101 SER A C 1
ATOM 786 O O . SER A 1 101 ? 9.727 31.375 11.445 1 60.53 101 SER A O 1
ATOM 788 N N . ALA A 1 102 ? 9.227 32.312 9.602 1 45.66 102 ALA A N 1
ATOM 789 C CA . ALA A 1 102 ? 10.281 33.281 9.781 1 45.66 102 ALA A CA 1
ATOM 790 C C . ALA A 1 102 ? 9.922 34.281 10.875 1 45.66 102 ALA A C 1
ATOM 792 O O . ALA A 1 102 ? 8.75 34.594 11.102 1 45.66 102 ALA A O 1
ATOM 793 N N . MET B 1 1 ? 3.939 -62.594 -1.546 1 44.44 1 MET B N 1
ATOM 794 C CA . MET B 1 1 ? 2.928 -62.062 -2.457 1 44.44 1 MET B CA 1
ATOM 795 C C . MET B 1 1 ? 2.615 -60.625 -2.135 1 44.44 1 MET B C 1
ATOM 797 O O . MET B 1 1 ? 1.846 -59.969 -2.848 1 44.44 1 MET B O 1
ATOM 801 N N . GLY B 1 2 ? 2.719 -60.156 -0.937 1 51.41 2 GLY B N 1
ATOM 802 C CA . GLY B 1 2 ? 2.363 -58.875 -0.366 1 51.41 2 GLY B CA 1
ATOM 803 C C . GLY B 1 2 ? 3.201 -57.75 -0.909 1 51.41 2 GLY B C 1
ATOM 804 O O . GLY B 1 2 ? 2.707 -56.625 -1.071 1 51.41 2 GLY B O 1
ATOM 805 N N . LEU B 1 3 ? 4.41 -57.969 -1.069 1 59.03 3 LEU B N 1
ATOM 806 C CA . LEU B 1 3 ? 5.363 -56.906 -1.423 1 59.03 3 LEU B CA 1
ATOM 807 C C . LEU B 1 3 ? 5.195 -56.5 -2.879 1 59.03 3 LEU B C 1
ATOM 809 O O . LEU B 1 3 ? 5.57 -55.375 -3.258 1 59.03 3 LEU B O 1
ATOM 813 N N . ASP B 1 4 ? 4.816 -57.344 -3.695 1 58.38 4 ASP B N 1
ATOM 814 C CA . ASP B 1 4 ? 4.762 -57.031 -5.117 1 58.38 4 ASP B CA 1
ATOM 815 C C . ASP B 1 4 ? 3.66 -56.031 -5.41 1 58.38 4 ASP B C 1
ATOM 817 O O . ASP B 1 4 ? 3.766 -55.25 -6.355 1 58.38 4 ASP B O 1
ATOM 821 N N . PHE B 1 5 ? 2.512 -56.312 -4.727 1 55.34 5 PHE B N 1
ATOM 822 C CA . PHE B 1 5 ? 1.405 -55.375 -4.977 1 55.34 5 PHE B CA 1
ATOM 823 C C . PHE B 1 5 ? 1.793 -53.938 -4.613 1 55.34 5 PHE B C 1
ATOM 825 O O . PHE B 1 5 ? 1.323 -53 -5.238 1 55.34 5 PHE B O 1
ATOM 832 N N . ALA B 1 6 ? 2.719 -54.125 -3.662 1 59.72 6 ALA B N 1
ATOM 833 C CA . ALA B 1 6 ? 3.088 -52.844 -3.078 1 59.72 6 ALA B CA 1
ATOM 834 C C . ALA B 1 6 ? 3.922 -52 -4.051 1 59.72 6 ALA B C 1
ATOM 836 O O . ALA B 1 6 ? 3.719 -50.781 -4.184 1 59.72 6 ALA B O 1
ATOM 837 N N . GLY B 1 7 ? 4.789 -52.688 -4.754 1 61.47 7 GLY B N 1
ATOM 838 C CA . GLY B 1 7 ? 5.711 -52 -5.645 1 61.47 7 GLY B CA 1
ATOM 839 C C . GLY B 1 7 ? 5.031 -51.406 -6.867 1 61.47 7 GLY B C 1
ATOM 840 O O . GLY B 1 7 ? 5.285 -50.25 -7.234 1 61.47 7 GLY B O 1
ATOM 841 N N . LYS B 1 8 ? 4.211 -52.219 -7.527 1 65.69 8 LYS B N 1
ATOM 842 C CA . LYS B 1 8 ? 3.549 -51.812 -8.766 1 65.69 8 LYS B CA 1
ATOM 843 C C . LYS B 1 8 ? 2.518 -50.719 -8.5 1 65.69 8 LYS B C 1
ATOM 845 O O . LYS B 1 8 ? 2.381 -49.781 -9.297 1 65.69 8 LYS B O 1
ATOM 850 N N . GLU B 1 9 ? 1.902 -50.875 -7.363 1 67.75 9 GLU B N 1
ATOM 851 C CA . GLU B 1 9 ? 0.888 -49.875 -7.023 1 67.75 9 GLU B CA 1
ATOM 852 C C . GLU B 1 9 ? 1.521 -48.531 -6.719 1 67.75 9 GLU B C 1
ATOM 854 O O . GLU B 1 9 ? 0.992 -47.469 -7.109 1 67.75 9 GLU B O 1
ATOM 859 N N . TRP B 1 10 ? 2.787 -48.688 -6.273 1 72.12 10 TRP B N 1
ATOM 860 C CA . TRP B 1 10 ? 3.459 -47.438 -5.98 1 72.12 10 TRP B CA 1
ATOM 861 C C . TRP B 1 10 ? 3.924 -46.75 -7.262 1 72.12 10 TRP B C 1
ATOM 863 O O . TRP B 1 10 ? 3.912 -45.531 -7.359 1 72.12 10 TRP B O 1
ATOM 873 N N . ALA B 1 11 ? 4.184 -47.562 -8.211 1 73.94 11 ALA B N 1
ATOM 874 C CA . ALA B 1 11 ? 4.648 -47.031 -9.492 1 73.94 11 ALA B CA 1
ATOM 875 C C . ALA B 1 11 ? 3.529 -46.312 -10.219 1 73.94 11 ALA B C 1
ATOM 877 O O . ALA B 1 11 ? 3.783 -45.344 -10.961 1 73.94 11 ALA B O 1
ATOM 878 N N . THR B 1 12 ? 2.342 -46.719 -10.016 1 70.62 12 THR B N 1
ATOM 879 C CA . THR B 1 12 ? 1.203 -46.094 -10.672 1 70.62 12 THR B CA 1
ATOM 880 C C . THR B 1 12 ? 0.673 -44.938 -9.828 1 70.62 12 THR B C 1
ATOM 882 O O . THR B 1 12 ? 0.375 -43.875 -10.359 1 70.62 12 THR B O 1
ATOM 885 N N . TYR B 1 13 ? 0.656 -45.125 -8.516 1 71.69 13 TYR B N 1
ATOM 886 C CA . TYR B 1 13 ? -0.05 -44.156 -7.672 1 71.69 13 TYR B CA 1
ATOM 887 C C . TYR B 1 13 ? 0.838 -42.969 -7.344 1 71.69 13 TYR B C 1
ATOM 889 O O . TYR B 1 13 ? 0.356 -41.844 -7.242 1 71.69 13 TYR B O 1
ATOM 897 N N . ILE B 1 14 ? 2.135 -43.156 -7.473 1 74.88 14 ILE B N 1
ATOM 898 C CA . ILE B 1 14 ? 3.051 -42.094 -7.078 1 74.88 14 ILE B CA 1
ATOM 899 C C . ILE B 1 14 ? 3.07 -41 -8.148 1 74.88 14 ILE B C 1
ATOM 901 O O . ILE B 1 14 ? 2.912 -39.812 -7.844 1 74.88 14 ILE B O 1
ATOM 905 N N . PRO B 1 15 ? 3.197 -41.406 -9.352 1 74.75 15 PRO B N 1
ATOM 906 C CA . PRO B 1 15 ? 3.18 -40.375 -10.375 1 74.75 15 PRO B CA 1
ATOM 907 C C . PRO B 1 15 ? 1.845 -39.625 -10.438 1 74.75 15 PRO B C 1
ATOM 909 O O . PRO B 1 15 ? 1.818 -38.406 -10.648 1 74.75 15 PRO B O 1
ATOM 912 N N . ILE B 1 16 ? 0.802 -40.281 -10.203 1 68.25 16 ILE B N 1
ATOM 913 C CA . ILE B 1 16 ? -0.52 -39.656 -10.219 1 68.25 16 ILE B CA 1
ATOM 914 C C . ILE B 1 16 ? -0.652 -38.688 -9.047 1 68.25 16 ILE B C 1
ATOM 916 O O . ILE B 1 16 ? -1.055 -37.531 -9.219 1 68.25 16 ILE B O 1
ATOM 920 N N . ALA B 1 17 ? -0.28 -39.188 -7.898 1 76.5 17 ALA B N 1
ATOM 921 C CA . ALA B 1 17 ? -0.355 -38.344 -6.699 1 76.5 17 ALA B CA 1
ATOM 922 C C . ALA B 1 17 ? 0.563 -37.125 -6.816 1 76.5 17 ALA B C 1
ATOM 924 O O . ALA B 1 17 ? 0.182 -36.031 -6.445 1 76.5 17 ALA B O 1
ATOM 925 N N . THR B 1 18 ? 1.692 -37.344 -7.426 1 79.38 18 THR B N 1
ATOM 926 C CA . THR B 1 18 ? 2.646 -36.25 -7.59 1 79.38 18 THR B CA 1
ATOM 927 C C . THR B 1 18 ? 2.141 -35.25 -8.617 1 79.38 18 THR B C 1
ATOM 929 O O . THR B 1 18 ? 2.266 -34.031 -8.422 1 79.38 18 THR B O 1
ATOM 932 N N . SER B 1 19 ? 1.493 -35.812 -9.594 1 78.38 19 SER B N 1
ATOM 933 C CA . SER B 1 19 ? 0.959 -34.906 -10.625 1 78.38 19 SER B CA 1
ATOM 934 C C . SER B 1 19 ? -0.222 -34.125 -10.094 1 78.38 19 SER B C 1
ATOM 936 O O . SER B 1 19 ? -0.327 -32.906 -10.359 1 78.38 19 SER B O 1
ATOM 938 N N . LEU B 1 20 ? -1.006 -34.781 -9.312 1 80 20 LEU B N 1
ATOM 939 C CA . LEU B 1 20 ? -2.143 -34.094 -8.727 1 80 20 LEU B CA 1
ATOM 940 C C . LEU B 1 20 ? -1.678 -33.062 -7.715 1 80 20 LEU B C 1
ATOM 942 O O . LEU B 1 20 ? -2.191 -31.938 -7.684 1 80 20 LEU B O 1
ATOM 946 N N . GLY B 1 21 ? -0.732 -33.344 -6.914 1 78.19 21 GLY B N 1
ATOM 947 C CA . GLY B 1 21 ? -0.18 -32.406 -5.945 1 78.19 21 GLY B CA 1
ATOM 948 C C . GLY B 1 21 ? 0.449 -31.172 -6.586 1 78.19 21 GLY B C 1
ATOM 949 O O . GLY B 1 21 ? 0.224 -30.047 -6.137 1 78.19 21 GLY B O 1
ATOM 950 N N . LEU B 1 22 ? 1.184 -31.531 -7.637 1 77.38 22 LEU B N 1
ATOM 951 C CA . LEU B 1 22 ? 1.807 -30.438 -8.375 1 77.38 22 LEU B CA 1
ATOM 952 C C . LEU B 1 22 ? 0.751 -29.516 -8.992 1 77.38 22 LEU B C 1
ATOM 954 O O . LEU B 1 22 ? 0.887 -28.297 -8.961 1 77.38 22 LEU B O 1
ATOM 958 N N . GLY B 1 23 ? -0.306 -30.078 -9.484 1 73.38 23 GLY B N 1
ATOM 959 C CA . GLY B 1 23 ? -1.396 -29.297 -10.039 1 73.38 23 GLY B CA 1
ATOM 960 C C . GLY B 1 23 ? -2.088 -28.422 -9.008 1 73.38 23 GLY B C 1
ATOM 961 O O . GLY B 1 23 ? -2.279 -27.234 -9.227 1 73.38 23 GLY B O 1
ATOM 962 N N . ILE B 1 24 ? -2.303 -29.031 -7.859 1 74.81 24 ILE B N 1
ATOM 963 C CA . ILE B 1 24 ? -2.969 -28.328 -6.766 1 74.81 24 ILE B CA 1
ATOM 964 C C . ILE B 1 24 ? -2.082 -27.188 -6.27 1 74.81 24 ILE B C 1
ATOM 966 O O . ILE B 1 24 ? -2.564 -26.078 -6.012 1 74.81 24 ILE B O 1
ATOM 970 N N . TYR B 1 25 ? -0.835 -27.406 -6.137 1 74.62 25 TYR B N 1
ATOM 971 C CA . TYR B 1 25 ? 0.135 -26.422 -5.676 1 74.62 25 TYR B CA 1
ATOM 972 C C . TYR B 1 25 ? 0.191 -25.234 -6.617 1 74.62 25 TYR B C 1
ATOM 974 O O . TYR B 1 25 ? 0.196 -24.078 -6.176 1 74.62 25 TYR B O 1
ATOM 982 N N . VAL B 1 26 ? 0.185 -25.625 -7.84 1 67.88 26 VAL B N 1
ATOM 983 C CA . VAL B 1 26 ? 0.268 -24.562 -8.844 1 67.88 26 VAL B CA 1
ATOM 984 C C . VAL B 1 26 ? -0.998 -23.719 -8.805 1 67.88 26 VAL B C 1
ATOM 986 O O . VAL B 1 26 ? -0.927 -22.484 -8.859 1 67.88 26 VAL B O 1
ATOM 989 N N . VAL B 1 27 ? -2.113 -24.344 -8.719 1 63.03 27 VAL B N 1
ATOM 990 C CA . VAL B 1 27 ? -3.377 -23.625 -8.641 1 63.03 27 VAL B CA 1
ATOM 991 C C . VAL B 1 27 ? -3.398 -22.75 -7.383 1 63.03 27 VAL B C 1
ATOM 993 O O . VAL B 1 27 ? -3.773 -21.578 -7.441 1 63.03 27 VAL B O 1
ATOM 996 N N . TRP B 1 28 ? -2.893 -23.328 -6.293 1 67.56 28 TRP B N 1
ATOM 997 C CA . TRP B 1 28 ? -2.852 -22.625 -5.016 1 67.56 28 TRP B CA 1
ATOM 998 C C . TRP B 1 28 ? -1.939 -21.406 -5.098 1 67.56 28 TRP B C 1
ATOM 1000 O O . TRP B 1 28 ? -2.291 -20.328 -4.613 1 67.56 28 TRP B O 1
ATOM 1010 N N . GLN B 1 29 ? -0.802 -21.531 -5.703 1 65.44 29 GLN B N 1
ATOM 1011 C CA . GLN B 1 29 ? 0.137 -20.438 -5.859 1 65.44 29 GLN B CA 1
ATOM 1012 C C . GLN B 1 29 ? -0.458 -19.328 -6.719 1 65.44 29 GLN B C 1
ATOM 1014 O O . GLN B 1 29 ? -0.23 -18.141 -6.461 1 65.44 29 GLN B O 1
ATOM 1019 N N . ALA B 1 30 ? -1.204 -19.812 -7.613 1 61.97 30 ALA B N 1
ATOM 1020 C CA . ALA B 1 30 ? -1.822 -18.859 -8.531 1 61.97 30 ALA B CA 1
ATOM 1021 C C . ALA B 1 30 ? -2.928 -18.062 -7.844 1 61.97 30 ALA B C 1
ATOM 1023 O O . ALA B 1 30 ? -3.168 -16.906 -8.18 1 61.97 30 ALA B O 1
ATOM 1024 N N . MET B 1 31 ? -3.521 -18.656 -6.902 1 60.28 31 MET B N 1
ATOM 1025 C CA . MET B 1 31 ? -4.668 -18.016 -6.27 1 60.28 31 MET B CA 1
ATOM 1026 C C . MET B 1 31 ? -4.238 -17.234 -5.027 1 60.28 31 MET B C 1
ATOM 1028 O O . MET B 1 31 ? -5.02 -16.453 -4.477 1 60.28 31 MET B O 1
ATOM 1032 N N . ARG B 1 32 ? -3.061 -17.469 -4.59 1 61.56 32 ARG B N 1
ATOM 1033 C CA . ARG B 1 32 ? -2.641 -16.766 -3.385 1 61.56 32 ARG B CA 1
ATOM 1034 C C . ARG B 1 32 ? -2.459 -15.273 -3.658 1 61.56 32 ARG B C 1
ATOM 1036 O O . ARG B 1 32 ? -2.012 -14.883 -4.742 1 61.56 32 ARG B O 1
ATOM 1043 N N . PRO B 1 33 ? -3.26 -14.453 -2.793 1 54.22 33 PRO B N 1
ATOM 1044 C CA . PRO B 1 33 ? -3.033 -13.016 -2.992 1 54.22 33 PRO B CA 1
ATOM 1045 C C . PRO B 1 33 ? -1.552 -12.648 -3.037 1 54.22 33 PRO B C 1
ATOM 1047 O O . PRO B 1 33 ? -0.765 -13.148 -2.23 1 54.22 33 PRO B O 1
ATOM 1050 N N . LYS B 1 34 ? -1.072 -12.445 -4.238 1 55.88 34 LYS B N 1
ATOM 1051 C CA . LYS B 1 34 ? 0.333 -12.078 -4.398 1 55.88 34 LYS B CA 1
ATOM 1052 C C . LYS B 1 34 ? 0.612 -10.695 -3.826 1 55.88 34 LYS B C 1
ATOM 1054 O O . LYS B 1 34 ? -0.164 -9.758 -4.039 1 55.88 34 LYS B O 1
ATOM 1059 N N . ILE B 1 35 ? 1.2 -10.773 -2.549 1 61.22 35 ILE B N 1
ATOM 1060 C CA . ILE B 1 35 ? 1.756 -9.508 -2.094 1 61.22 35 ILE B CA 1
ATOM 1061 C C . ILE B 1 35 ? 2.736 -8.969 -3.133 1 61.22 35 ILE B C 1
ATOM 1063 O O . ILE B 1 35 ? 3.799 -9.555 -3.354 1 61.22 35 ILE B O 1
ATOM 1067 N N . GLY B 1 36 ? 2.123 -8.492 -4.246 1 73.81 36 GLY B N 1
ATOM 1068 C CA . GLY B 1 36 ? 2.908 -8.008 -5.367 1 73.81 36 GLY B CA 1
ATOM 1069 C C . GLY B 1 36 ? 3.145 -6.508 -5.32 1 73.81 36 GLY B C 1
ATOM 1070 O O . GLY B 1 36 ? 3.311 -5.934 -4.242 1 73.81 36 GLY B O 1
ATOM 1071 N N . LEU B 1 37 ? 3.236 -5.918 -6.387 1 87.38 37 LEU B N 1
ATOM 1072 C CA . LEU B 1 37 ? 3.432 -4.484 -6.59 1 87.38 37 LEU B CA 1
ATOM 1073 C C . LEU B 1 37 ? 2.26 -3.691 -6.027 1 87.38 37 LEU B C 1
ATOM 1075 O O . LEU B 1 37 ? 1.1 -4.016 -6.289 1 87.38 37 LEU B O 1
ATOM 1079 N N . VAL B 1 38 ? 2.588 -2.824 -5.152 1 95.06 38 VAL B N 1
ATOM 1080 C CA . VAL B 1 38 ? 1.597 -1.89 -4.633 1 95.06 38 VAL B CA 1
ATOM 1081 C C . VAL B 1 38 ? 1.271 -0.835 -5.688 1 95.06 38 VAL B C 1
ATOM 1083 O O . VAL B 1 38 ? 0.1 -0.566 -5.965 1 95.06 38 VAL B O 1
ATOM 1086 N N . ASN B 1 39 ? 2.299 -0.215 -6.281 1 96.06 39 ASN B N 1
ATOM 1087 C CA . ASN B 1 39 ? 2.17 0.806 -7.316 1 96.06 39 ASN B CA 1
ATOM 1088 C C . ASN B 1 39 ? 2.365 0.219 -8.711 1 96.06 39 ASN B C 1
ATOM 1090 O O . ASN B 1 39 ? 3.496 0.03 -9.156 1 96.06 39 ASN B O 1
ATOM 1094 N N . PRO B 1 40 ? 1.305 0.039 -9.406 1 92.69 40 PRO B N 1
ATOM 1095 C CA . PRO B 1 40 ? 1.482 -0.586 -10.719 1 92.69 40 PRO B CA 1
ATOM 1096 C C . PRO B 1 40 ? 1.916 0.41 -11.797 1 92.69 40 PRO B C 1
ATOM 1098 O O . PRO B 1 40 ? 2.576 0.029 -12.766 1 92.69 40 PRO B O 1
ATOM 1101 N N . ASP B 1 41 ? 1.613 1.752 -11.609 1 92.44 41 ASP B N 1
ATOM 1102 C CA . ASP B 1 41 ? 1.767 2.518 -12.844 1 92.44 41 ASP B CA 1
ATOM 1103 C C . ASP B 1 41 ? 2.109 3.975 -12.547 1 92.44 41 ASP B C 1
ATOM 1105 O O . ASP B 1 41 ? 2.311 4.77 -13.469 1 92.44 41 ASP B O 1
ATOM 1109 N N . ILE B 1 42 ? 2.104 4.367 -11.383 1 96.94 42 ILE B N 1
ATOM 1110 C CA . ILE B 1 42 ? 2.297 5.777 -11.07 1 96.94 42 ILE B CA 1
ATOM 1111 C C . ILE B 1 42 ? 3.789 6.086 -10.984 1 96.94 42 ILE B C 1
ATOM 1113 O O . ILE B 1 42 ? 4.496 5.531 -10.141 1 96.94 42 ILE B O 1
ATOM 1117 N N . GLU B 1 43 ? 4.172 7.059 -11.836 1 97.88 43 GLU B N 1
ATOM 1118 C CA . GLU B 1 43 ? 5.52 7.629 -11.836 1 97.88 43 GLU B CA 1
ATOM 1119 C C . GLU B 1 43 ? 6.582 6.535 -11.789 1 97.88 43 GLU B C 1
ATOM 1121 O O . GLU B 1 43 ? 7.496 6.586 -10.969 1 97.88 43 GLU B O 1
ATOM 1126 N N . LYS B 1 44 ? 6.527 5.594 -12.617 1 95.12 44 LYS B N 1
ATOM 1127 C CA . LYS B 1 44 ? 7.387 4.414 -12.586 1 95.12 44 LYS B CA 1
ATOM 1128 C C . LYS B 1 44 ? 8.789 4.742 -13.086 1 95.12 44 LYS B C 1
ATOM 1130 O O . LYS B 1 44 ? 9.711 3.936 -12.945 1 95.12 44 LYS B O 1
ATOM 1135 N N . ASP B 1 45 ? 8.992 5.91 -13.539 1 96.31 45 ASP B N 1
ATOM 1136 C CA . ASP B 1 45 ? 10.312 6.367 -13.961 1 96.31 45 ASP B CA 1
ATOM 1137 C C . ASP B 1 45 ? 11.125 6.871 -12.766 1 96.31 45 ASP B C 1
ATOM 1139 O O . ASP B 1 45 ? 12.328 7.105 -12.891 1 96.31 45 ASP B O 1
ATOM 1143 N N . GLN B 1 46 ? 10.516 6.984 -11.633 1 97.75 46 GLN B N 1
ATOM 1144 C CA . GLN B 1 46 ? 11.195 7.414 -10.414 1 97.75 46 GLN B CA 1
ATOM 1145 C C . GLN B 1 46 ? 11.578 6.215 -9.555 1 97.75 46 GLN B C 1
ATOM 1147 O O . GLN B 1 46 ? 10.867 5.207 -9.523 1 97.75 46 GLN B O 1
ATOM 1152 N N . ASP B 1 47 ? 12.633 6.301 -8.836 1 96.31 47 ASP B N 1
ATOM 1153 C CA . ASP B 1 47 ? 13.055 5.23 -7.934 1 96.31 47 ASP B CA 1
ATOM 1154 C C . ASP B 1 47 ? 12.109 5.109 -6.742 1 96.31 47 ASP B C 1
ATOM 1156 O O . ASP B 1 47 ? 11.93 4.02 -6.195 1 96.31 47 ASP B O 1
ATOM 1160 N N . LYS B 1 48 ? 11.664 6.176 -6.32 1 98.31 48 LYS B N 1
ATOM 1161 C CA . LYS B 1 48 ? 10.742 6.266 -5.191 1 98.31 48 LYS B CA 1
ATOM 1162 C C . LYS B 1 48 ? 9.758 7.422 -5.379 1 98.31 48 LYS B C 1
ATOM 1164 O O . LYS B 1 48 ? 10.164 8.539 -5.711 1 98.31 48 LYS B O 1
ATOM 1169 N N . VAL B 1 49 ? 8.484 7.172 -5.184 1 98.81 49 VAL B N 1
ATOM 1170 C CA . VAL B 1 49 ? 7.473 8.211 -5.332 1 98.81 49 VAL B CA 1
ATOM 1171 C C . VAL B 1 49 ? 7.141 8.805 -3.965 1 98.81 49 VAL B C 1
ATOM 1173 O O . VAL B 1 49 ? 6.523 8.148 -3.127 1 98.81 49 VAL B O 1
ATOM 1176 N N . VAL B 1 50 ? 7.551 10.047 -3.729 1 98.75 50 VAL B N 1
ATOM 1177 C CA . VAL B 1 50 ? 7.258 10.789 -2.51 1 98.75 50 VAL B CA 1
ATOM 1178 C C . VAL B 1 50 ? 6.488 12.062 -2.855 1 98.75 50 VAL B C 1
ATOM 1180 O O . VAL B 1 50 ? 6.879 12.805 -3.758 1 98.75 50 VAL B O 1
ATOM 1183 N N . ASN B 1 51 ? 5.375 12.289 -2.178 1 98.38 51 ASN B N 1
ATOM 11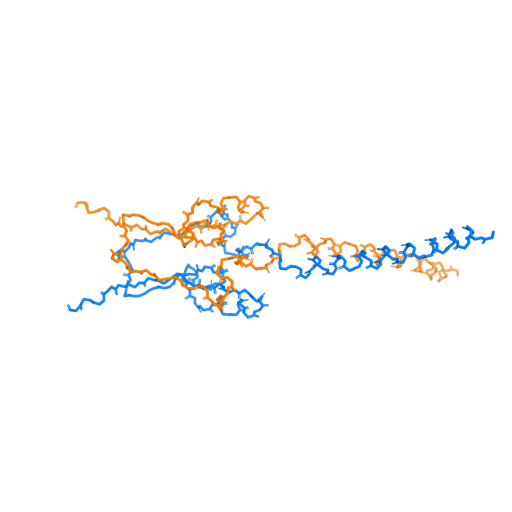84 C CA . ASN B 1 51 ? 4.648 13.555 -2.283 1 98.38 51 ASN B CA 1
ATOM 1185 C C . ASN B 1 51 ? 4.758 14.375 -1 1 98.38 51 ASN B C 1
ATOM 1187 O O . ASN B 1 51 ? 4.727 13.82 0.1 1 98.38 51 ASN B O 1
ATOM 1191 N N . SER B 1 52 ? 4.898 15.602 -1.233 1 97.69 52 SER B N 1
ATOM 1192 C CA . SER B 1 52 ? 4.988 16.531 -0.115 1 97.69 52 SER B CA 1
ATOM 1193 C C . SER B 1 52 ? 3.975 17.672 -0.256 1 97.69 52 SER B C 1
ATOM 1195 O O . SER B 1 52 ? 3.674 18.109 -1.369 1 97.69 52 SER B O 1
ATOM 1197 N N . MET B 1 53 ? 3.459 18.109 0.841 1 97.25 53 MET B N 1
ATOM 1198 C CA . MET B 1 53 ? 2.533 19.234 0.881 1 97.25 53 MET B CA 1
ATOM 1199 C C . MET B 1 53 ? 2.715 20.047 2.162 1 97.25 53 MET B C 1
ATOM 1201 O O . MET B 1 53 ? 2.986 19.469 3.223 1 97.25 53 MET B O 1
ATOM 1205 N N . ASP B 1 54 ? 2.523 21.359 2.014 1 97 54 ASP B N 1
ATOM 1206 C CA . ASP B 1 54 ? 2.525 22.219 3.201 1 97 54 ASP B CA 1
ATOM 1207 C C . ASP B 1 54 ? 1.189 22.141 3.934 1 97 54 ASP B C 1
ATOM 1209 O O . ASP B 1 54 ? 0.128 22.203 3.311 1 97 54 ASP B O 1
ATOM 1213 N N . VAL B 1 55 ? 1.3 22.062 5.254 1 96.56 55 VAL B N 1
ATOM 1214 C CA . VAL B 1 55 ? 0.106 21.953 6.082 1 96.56 55 VAL B CA 1
ATOM 1215 C C . VAL B 1 55 ? -0.815 23.141 5.828 1 96.56 55 VAL B C 1
ATOM 1217 O O . VAL B 1 55 ? -2.039 23 5.832 1 96.56 55 VAL B O 1
ATOM 1220 N N . GLU B 1 56 ? -0.272 24.312 5.594 1 94.5 56 GLU B N 1
ATOM 1221 C CA . GLU B 1 56 ? -1.014 25.547 5.387 1 94.5 56 GLU B CA 1
ATOM 1222 C C . GLU B 1 56 ? -1.835 25.5 4.102 1 94.5 56 GLU B C 1
ATOM 1224 O O . GLU B 1 56 ? -2.779 26.266 3.928 1 94.5 56 GLU B O 1
ATOM 1229 N N . ASP B 1 57 ? -1.459 24.578 3.258 1 94.94 57 ASP B N 1
ATOM 1230 C CA . ASP B 1 57 ? -2.133 24.516 1.966 1 94.94 57 ASP B CA 1
ATOM 1231 C C . ASP B 1 57 ? -3.326 23.562 2.02 1 94.94 57 ASP B C 1
ATOM 1233 O O . ASP B 1 57 ? -4.059 23.422 1.037 1 94.94 57 ASP B O 1
ATOM 1237 N N . ILE B 1 58 ? -3.521 22.969 3.115 1 94.94 58 ILE B N 1
ATOM 1238 C CA . ILE B 1 58 ? -4.641 22.062 3.283 1 94.94 58 ILE B CA 1
ATOM 1239 C C . ILE B 1 58 ? -5.918 22.844 3.57 1 94.94 58 ILE B C 1
ATOM 1241 O O . ILE B 1 58 ? -5.953 23.656 4.496 1 94.94 58 ILE B O 1
ATOM 1245 N N . GLY B 1 59 ? -6.883 22.641 2.719 1 93.19 59 GLY B N 1
ATOM 1246 C CA . GLY B 1 59 ? -8.172 23.281 2.953 1 93.19 59 GLY B CA 1
ATOM 1247 C C . GLY B 1 59 ? -8.93 22.672 4.117 1 93.19 59 GLY B C 1
ATOM 1248 O O . GLY B 1 59 ? -8.328 22.219 5.09 1 93.19 59 GLY B O 1
ATOM 1249 N N . ASP B 1 60 ? -10.281 22.766 4.086 1 95.94 60 ASP B N 1
ATOM 1250 C CA . ASP B 1 60 ? -11.117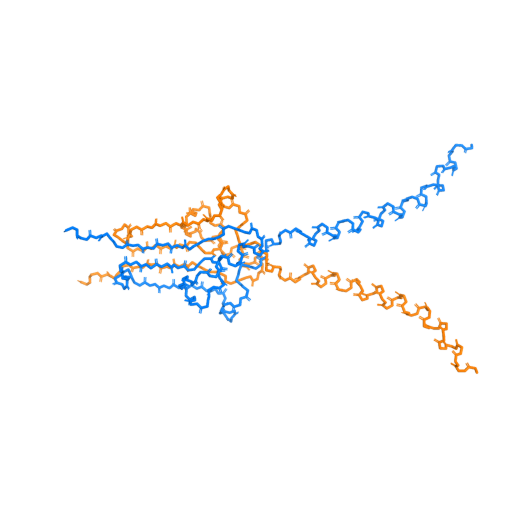 22.281 5.18 1 95.94 60 ASP B CA 1
ATOM 1251 C C . ASP B 1 60 ? -10.977 20.766 5.355 1 95.94 60 ASP B C 1
ATOM 1253 O O . ASP B 1 60 ? -10.906 20.281 6.484 1 95.94 60 ASP B O 1
ATOM 1257 N N . LYS B 1 61 ? -11 20.094 4.289 1 97.12 61 LYS B N 1
ATOM 1258 C CA . LYS B 1 61 ? -10.836 18.641 4.305 1 97.12 61 LYS B CA 1
ATOM 1259 C C . LYS B 1 61 ? -10.102 18.156 3.057 1 97.12 61 LYS B C 1
ATOM 1261 O O . LYS B 1 61 ? -10.188 18.781 1.998 1 97.12 61 LYS B O 1
ATOM 1266 N N . ILE B 1 62 ? -9.406 17.078 3.158 1 98 62 ILE B N 1
ATOM 1267 C CA . ILE B 1 62 ? -8.672 16.484 2.037 1 98 62 ILE B CA 1
ATOM 1268 C C . ILE B 1 62 ? -8.445 15 2.293 1 98 62 ILE B C 1
ATOM 1270 O O . ILE B 1 62 ? -8.344 14.57 3.443 1 98 62 ILE B O 1
ATOM 1274 N N . ALA B 1 63 ? -8.484 14.203 1.25 1 98.69 63 ALA B N 1
ATOM 1275 C CA . ALA B 1 63 ? -8.219 12.766 1.333 1 98.69 63 ALA B CA 1
ATOM 1276 C C . ALA B 1 63 ? -7.086 12.359 0.391 1 98.69 63 ALA B C 1
ATOM 1278 O O . ALA B 1 63 ? -7.105 12.703 -0.795 1 98.69 63 ALA B O 1
ATOM 1279 N N . PHE B 1 64 ? -6.121 11.648 0.884 1 98.81 64 PHE B N 1
ATOM 1280 C CA . PHE B 1 64 ? -4.977 11.219 0.087 1 98.81 64 PHE B CA 1
ATOM 1281 C C . PHE B 1 64 ? -5.066 9.727 -0.224 1 98.81 64 PHE B C 1
ATOM 1283 O O . PHE B 1 64 ? -5.43 8.93 0.641 1 98.81 64 PHE B O 1
ATOM 1290 N N . CYS B 1 65 ? -4.66 9.406 -1.401 1 98.88 65 CYS B N 1
ATOM 1291 C CA . CYS B 1 65 ? -4.715 8.047 -1.916 1 98.88 65 CYS B CA 1
ATOM 1292 C C . CYS B 1 65 ? -3.627 7.18 -1.287 1 98.88 65 CYS B C 1
ATOM 1294 O O . CYS B 1 65 ? -2.473 7.602 -1.189 1 98.88 65 CYS B O 1
ATOM 1296 N N . ARG B 1 66 ? -4.066 5.887 -0.883 1 98.69 66 ARG B N 1
ATOM 1297 C CA . ARG B 1 66 ? -3.086 4.91 -0.41 1 98.69 66 ARG B CA 1
ATOM 1298 C C . ARG B 1 66 ? -3.238 3.582 -1.141 1 98.69 66 ARG B C 1
ATOM 1300 O O . ARG B 1 66 ? -2.611 2.588 -0.769 1 98.69 66 ARG B O 1
ATOM 1307 N N . CYS B 1 67 ? -4.012 3.553 -2.209 1 98.06 67 CYS B N 1
ATOM 1308 C CA . CYS B 1 67 ? -4.219 2.336 -2.986 1 98.06 67 CYS B CA 1
ATOM 1309 C C . CYS B 1 67 ? -3.447 2.391 -4.301 1 98.06 67 CYS B C 1
ATOM 1311 O O . CYS B 1 67 ? -3.307 1.376 -4.984 1 98.06 67 CYS B O 1
ATOM 1313 N N . TRP B 1 68 ? -2.984 3.609 -4.641 1 98.19 68 TRP B N 1
ATOM 1314 C CA . TRP B 1 68 ? -2.15 3.838 -5.816 1 98.19 68 TRP B CA 1
ATOM 1315 C C . TRP B 1 68 ? -2.93 3.561 -7.098 1 98.19 68 TRP B C 1
ATOM 1317 O O . TRP B 1 68 ? -2.359 3.115 -8.094 1 98.19 68 TRP B O 1
ATOM 1327 N N . ARG B 1 69 ? -4.246 3.709 -6.992 1 97.31 69 ARG B N 1
ATOM 1328 C CA . ARG B 1 69 ? -5.082 3.502 -8.172 1 97.31 69 ARG B CA 1
ATOM 1329 C C . ARG B 1 69 ? -5.789 4.789 -8.578 1 97.31 69 ARG B C 1
ATOM 1331 O O . ARG B 1 69 ? -6.434 4.848 -9.625 1 97.31 69 ARG B O 1
ATOM 1338 N N . SER B 1 70 ? -5.656 5.871 -7.75 1 98.69 70 SER B N 1
ATOM 1339 C CA . SER B 1 70 ? -6.395 7.105 -8.008 1 98.69 70 SER B CA 1
ATOM 1340 C C . SER B 1 70 ? -5.918 7.777 -9.289 1 98.69 70 SER B C 1
ATOM 1342 O O . SER B 1 70 ? -4.715 7.938 -9.5 1 98.69 70 SER B O 1
ATOM 1344 N N . LYS B 1 71 ? -6.891 8.227 -10.016 1 98.31 71 LYS B N 1
ATOM 1345 C CA . LYS B 1 71 ? -6.555 9.016 -11.195 1 98.31 71 LYS B CA 1
ATOM 1346 C C . LYS B 1 71 ? -6.164 10.438 -10.812 1 98.31 71 LYS B C 1
ATOM 1348 O O . LYS B 1 71 ? -5.602 11.18 -11.625 1 98.31 71 LYS B O 1
ATOM 1353 N N . LYS B 1 72 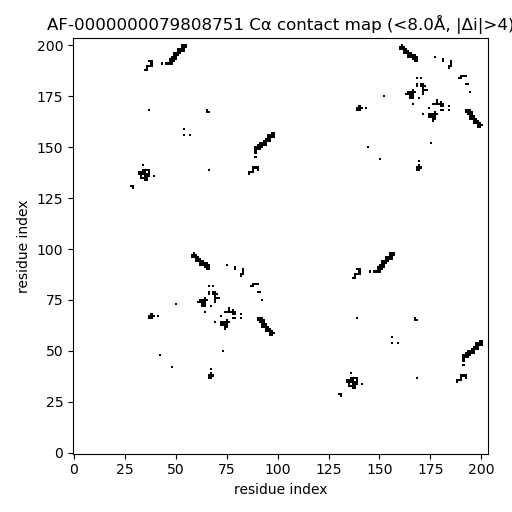? -6.398 10.844 -9.586 1 98.56 72 LYS B N 1
ATOM 1354 C CA . LYS B 1 72 ? -6.059 12.172 -9.078 1 98.56 72 LYS B CA 1
ATOM 1355 C C . LYS B 1 72 ? -4.906 12.094 -8.078 1 98.56 72 LYS B C 1
ATOM 1357 O O . LYS B 1 72 ? -4.703 13.023 -7.289 1 98.56 72 LYS B O 1
ATOM 1362 N N . PHE B 1 73 ? -4.184 11.039 -8.227 1 98.69 73 PHE B N 1
ATOM 1363 C CA . PHE B 1 73 ? -3.062 10.859 -7.309 1 98.69 73 PHE B CA 1
ATOM 1364 C C . PHE B 1 73 ? -2.232 12.133 -7.207 1 98.69 73 PHE B C 1
ATOM 1366 O O . PHE B 1 73 ? -1.94 12.773 -8.219 1 98.69 73 PHE B O 1
ATOM 1373 N N . PRO B 1 74 ? -1.91 12.555 -5.945 1 98.62 74 PRO B N 1
ATOM 1374 C CA . PRO B 1 74 ? -1.851 11.836 -4.668 1 98.62 74 PRO B CA 1
ATOM 1375 C C . PRO B 1 74 ? -3.158 11.914 -3.885 1 98.62 74 PRO B C 1
ATOM 1377 O O . PRO B 1 74 ? -3.246 11.398 -2.768 1 98.62 74 PRO B O 1
ATOM 1380 N N . LEU B 1 75 ? -4.211 12.555 -4.496 1 98.69 75 LEU B N 1
ATOM 1381 C CA . LEU B 1 75 ? -5.516 12.648 -3.854 1 98.69 75 LEU B CA 1
ATOM 1382 C C . LEU B 1 75 ? -6.348 11.398 -4.125 1 98.69 75 LEU B C 1
ATOM 1384 O O . LEU B 1 75 ? -6.137 10.711 -5.129 1 98.69 75 LEU B O 1
ATOM 1388 N N . CYS B 1 76 ? -7.258 11.133 -3.236 1 98.75 76 CYS B N 1
ATOM 1389 C CA . CYS B 1 76 ? -8.164 10 -3.389 1 98.75 76 CYS B CA 1
ATOM 1390 C C . CYS B 1 76 ? -9.352 10.375 -4.266 1 98.75 76 CYS B C 1
ATOM 1392 O O . CYS B 1 76 ? -10.031 11.375 -4.016 1 98.75 76 CYS B O 1
ATOM 1394 N N . ASP B 1 77 ? -9.641 9.539 -5.211 1 98.75 77 ASP B N 1
ATOM 1395 C CA . ASP B 1 77 ? -10.805 9.789 -6.062 1 98.75 77 ASP B CA 1
ATOM 1396 C C . ASP B 1 77 ? -11.828 8.664 -5.934 1 98.75 77 ASP B C 1
ATOM 1398 O O . ASP B 1 77 ? -12.695 8.5 -6.797 1 98.75 77 ASP B O 1
ATOM 1402 N N . GLY B 1 78 ? -11.602 7.801 -4.93 1 98.56 78 GLY B N 1
ATOM 1403 C CA . GLY B 1 78 ? -12.547 6.719 -4.695 1 98.56 78 GLY B CA 1
ATOM 1404 C C . GLY B 1 78 ? -12.156 5.426 -5.383 1 98.56 78 GLY B C 1
ATOM 1405 O O . GLY B 1 78 ? -12.805 4.395 -5.188 1 98.56 78 GLY B O 1
ATOM 1406 N N . SER B 1 79 ? -11.086 5.309 -6.133 1 98.5 79 SER B N 1
ATOM 1407 C CA . SER B 1 79 ? -10.641 4.141 -6.887 1 98.5 79 SER B CA 1
ATOM 1408 C C . SER B 1 79 ? -10.367 2.961 -5.961 1 98.5 79 SER B C 1
ATOM 1410 O O . SER B 1 79 ? -10.406 1.806 -6.391 1 98.5 79 SER B O 1
ATOM 1412 N N . HIS B 1 80 ? -10.125 3.145 -4.695 1 98.38 80 HIS B N 1
ATOM 1413 C CA . HIS B 1 80 ? -9.906 2.053 -3.752 1 98.38 80 HIS B CA 1
ATOM 1414 C C . HIS B 1 80 ? -11.133 1.154 -3.656 1 98.38 80 HIS B C 1
ATOM 1416 O O . HIS B 1 80 ? -11.016 -0.044 -3.393 1 98.38 80 HIS B O 1
ATOM 1422 N N . VAL B 1 81 ? -12.281 1.747 -3.859 1 98.31 81 VAL B N 1
ATOM 1423 C CA . VAL B 1 81 ? -13.516 0.964 -3.775 1 98.31 81 VAL B CA 1
ATOM 1424 C C . VAL B 1 81 ? -13.484 -0.153 -4.816 1 98.31 81 VAL B C 1
ATOM 1426 O O . VAL B 1 81 ? -13.719 -1.319 -4.492 1 98.31 81 VAL B O 1
ATOM 1429 N N . ALA B 1 82 ? -13.211 0.217 -6.062 1 97.12 82 ALA B N 1
ATOM 1430 C CA . ALA B 1 82 ? -13.125 -0.77 -7.137 1 97.12 82 ALA B CA 1
ATOM 1431 C C . ALA B 1 82 ? -12 -1.763 -6.879 1 97.12 82 ALA B C 1
ATOM 1433 O O . ALA B 1 82 ? -12.148 -2.963 -7.113 1 97.12 82 ALA B O 1
ATOM 1434 N N . HIS B 1 83 ? -10.859 -1.347 -6.41 1 95.44 83 HIS B N 1
ATOM 1435 C CA . HIS B 1 83 ? -9.742 -2.223 -6.098 1 95.44 83 HIS B CA 1
ATOM 1436 C C . HIS B 1 83 ? -10.125 -3.248 -5.035 1 95.44 83 HIS B C 1
ATOM 1438 O O . HIS B 1 83 ? -9.852 -4.441 -5.191 1 95.44 83 HIS B O 1
ATOM 1444 N N . ASN B 1 84 ? -10.711 -2.744 -3.934 1 95.38 84 ASN B N 1
ATOM 1445 C CA . ASN B 1 84 ? -11.102 -3.637 -2.85 1 95.38 84 ASN B CA 1
ATOM 1446 C C . ASN B 1 84 ? -12.086 -4.699 -3.328 1 95.38 84 ASN B C 1
ATOM 1448 O O . ASN B 1 84 ? -11.969 -5.871 -2.961 1 95.38 84 ASN B O 1
ATOM 1452 N N . LYS B 1 85 ? -13.023 -4.266 -4.066 1 93.56 85 LYS B N 1
ATOM 1453 C CA . LYS B 1 85 ? -14.016 -5.203 -4.578 1 93.56 85 LYS B CA 1
ATOM 1454 C C . LYS B 1 85 ? -13.367 -6.273 -5.453 1 93.56 85 LYS B C 1
ATOM 1456 O O . LYS B 1 85 ? -13.703 -7.453 -5.352 1 93.56 85 LYS B O 1
ATOM 1461 N N . LYS B 1 86 ? -12.422 -5.855 -6.266 1 89.25 86 LYS B N 1
ATOM 1462 C CA . LYS B 1 86 ? -11.797 -6.746 -7.238 1 89.25 86 LYS B CA 1
ATOM 1463 C C . LYS B 1 86 ? -10.844 -7.723 -6.555 1 89.25 86 LYS B C 1
ATOM 1465 O O . LYS B 1 86 ? -10.734 -8.875 -6.973 1 89.25 86 LYS B O 1
ATOM 1470 N N . THR B 1 87 ? -10.188 -7.324 -5.508 1 88.5 87 THR B N 1
ATOM 1471 C CA . THR B 1 87 ? -9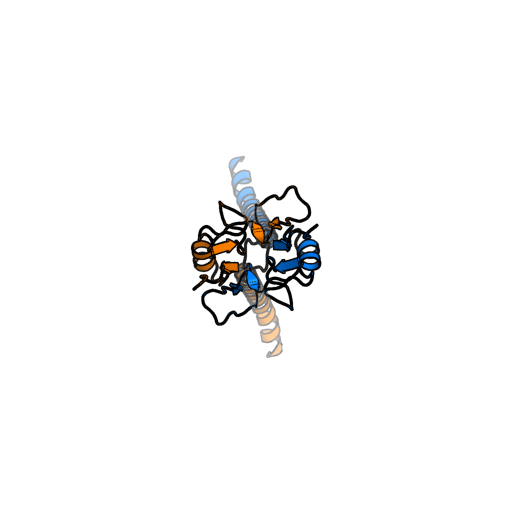.062 -8.109 -5.008 1 88.5 87 THR B CA 1
ATOM 1472 C C . THR B 1 87 ? -9.383 -8.688 -3.631 1 88.5 87 THR B C 1
ATOM 1474 O O . THR B 1 87 ? -8.656 -9.555 -3.137 1 88.5 87 THR B O 1
ATOM 1477 N N . GLY B 1 88 ? -10.438 -8.188 -2.963 1 90.31 88 GLY B N 1
ATOM 1478 C CA . GLY B 1 88 ? -10.719 -8.562 -1.587 1 90.31 88 GLY B CA 1
ATOM 1479 C C . GLY B 1 88 ? -9.883 -7.805 -0.577 1 90.31 88 GLY B C 1
ATOM 1480 O O . GLY B 1 88 ? -9.836 -8.172 0.599 1 90.31 88 GLY B O 1
ATOM 1481 N N . ASP B 1 89 ? -9.211 -6.836 -1.128 1 93.94 89 ASP B N 1
ATOM 1482 C CA . ASP B 1 89 ? -8.422 -5.98 -0.253 1 93.94 89 ASP B CA 1
ATOM 1483 C C . ASP B 1 89 ? -9.312 -5.062 0.576 1 93.94 89 ASP B C 1
ATOM 1485 O O . ASP B 1 89 ? -10.539 -5.16 0.51 1 93.94 89 ASP B O 1
ATOM 1489 N N . ASN B 1 90 ? -8.703 -4.273 1.548 1 97.38 90 ASN B N 1
ATOM 1490 C CA . ASN B 1 90 ? -9.484 -3.373 2.385 1 97.38 90 ASN B CA 1
ATOM 1491 C C . ASN B 1 90 ? -8.773 -2.041 2.594 1 97.38 90 ASN B C 1
ATOM 1493 O O . ASN B 1 90 ? -8.812 -1.479 3.689 1 97.38 90 ASN B O 1
ATOM 1497 N N . VAL B 1 91 ? -8.148 -1.55 1.532 1 98.38 91 VAL B N 1
ATOM 1498 C CA . VAL B 1 91 ? -7.41 -0.295 1.635 1 98.38 91 VAL B CA 1
ATOM 1499 C C . VAL B 1 91 ? -8.383 0.881 1.593 1 98.38 91 VAL B C 1
ATOM 1501 O O . VAL B 1 91 ? -9.5 0.75 1.093 1 98.38 91 VAL B O 1
ATOM 1504 N N . GLY B 1 92 ? -8.039 2.033 2.193 1 98.81 92 GLY B N 1
ATOM 1505 C CA . GLY B 1 92 ? -8.719 3.318 2.195 1 98.81 92 GLY B CA 1
ATOM 1506 C C . GLY B 1 92 ? -7.773 4.496 2.299 1 98.81 92 GLY B C 1
ATOM 1507 O O . GLY B 1 92 ? -6.562 4.312 2.457 1 98.81 92 GLY B O 1
ATOM 1508 N N . PRO B 1 93 ? -8.273 5.66 2.188 1 98.88 93 PRO B N 1
ATOM 1509 C CA . PRO B 1 93 ? -7.445 6.867 2.145 1 98.88 93 PRO B CA 1
ATOM 1510 C C . PRO B 1 93 ? -7.008 7.332 3.533 1 98.88 93 PRO B C 1
ATOM 1512 O O . PRO B 1 93 ? -7.492 6.816 4.543 1 98.88 93 PRO B O 1
ATOM 1515 N N . LEU B 1 94 ? -5.984 8.211 3.531 1 98.81 94 LEU B N 1
ATOM 1516 C CA . LEU B 1 94 ? -5.707 9.078 4.668 1 98.81 94 LEU B CA 1
ATOM 1517 C C . LEU B 1 94 ? -6.5 10.375 4.566 1 98.81 94 LEU B C 1
ATOM 1519 O O . LEU B 1 94 ? -6.395 11.102 3.572 1 98.81 94 LEU B O 1
ATOM 1523 N N . CYS B 1 95 ? -7.297 10.656 5.598 1 98.69 95 CYS B N 1
ATOM 1524 C CA . CYS B 1 95 ? -8.133 11.852 5.598 1 98.69 95 CYS B CA 1
ATOM 1525 C C . CYS B 1 95 ? -7.629 12.875 6.609 1 98.69 95 CYS B C 1
ATOM 1527 O O . CYS B 1 95 ? -7.371 12.539 7.766 1 98.69 95 CYS B O 1
ATOM 1529 N N . LEU B 1 96 ? -7.492 14.117 6.086 1 98 96 LEU B N 1
ATOM 1530 C CA . LEU B 1 96 ? -7.152 15.242 6.949 1 98 96 LEU B CA 1
ATOM 1531 C C . LEU B 1 96 ? -8.273 16.281 6.957 1 98 96 LEU B C 1
ATOM 1533 O O . LEU B 1 96 ? -8.891 16.531 5.922 1 98 96 LEU B O 1
ATOM 1537 N N . LYS B 1 97 ? -8.492 16.797 8.156 1 96.88 97 LYS B N 1
ATOM 1538 C CA . LYS B 1 97 ? -9.539 17.812 8.289 1 96.88 97 LYS B CA 1
ATOM 1539 C C . LYS B 1 97 ? -9.117 18.922 9.25 1 96.88 97 LYS B C 1
ATOM 1541 O O . LYS B 1 97 ? -8.383 18.672 10.211 1 96.88 97 LYS B O 1
ATOM 1546 N N . ARG B 1 98 ? -9.57 20.125 8.953 1 95.06 98 ARG B N 1
ATOM 1547 C CA . ARG B 1 98 ? -9.406 21.234 9.891 1 95.06 98 ARG B CA 1
ATOM 1548 C C . ARG B 1 98 ? -10.555 21.281 10.891 1 95.06 98 ARG B C 1
ATOM 1550 O O . ARG B 1 98 ? -11.711 21.047 10.523 1 95.06 98 ARG B O 1
ATOM 1557 N N . LYS B 1 99 ? -10.172 21.656 12.062 1 90.19 99 LYS B N 1
ATOM 1558 C CA . LYS B 1 99 ? -11.219 21.812 13.062 1 90.19 99 LYS B CA 1
ATOM 1559 C C . LYS B 1 99 ? -12.055 23.062 12.797 1 90.19 99 LYS B C 1
ATOM 1561 O O . LYS B 1 99 ? -11.516 24.094 12.367 1 90.19 99 LYS B O 1
ATOM 1566 N N . ASN B 1 100 ? -13.438 22.891 12.688 1 76.94 100 ASN B N 1
ATOM 1567 C CA . ASN B 1 100 ? -14.297 24.062 12.523 1 76.94 100 ASN B CA 1
ATOM 1568 C C . ASN B 1 100 ? -14.094 25.078 13.641 1 76.94 100 ASN B C 1
ATOM 1570 O O . ASN B 1 100 ? -13.938 24.703 14.805 1 76.94 100 ASN B O 1
ATOM 1574 N N . SER B 1 101 ? -13.508 26.203 13.359 1 60.88 101 SER B N 1
ATOM 1575 C CA . SER B 1 101 ? -13.5 27.297 14.336 1 60.88 101 SER B CA 1
ATOM 1576 C C . SER B 1 101 ? -14.914 27.594 14.836 1 60.88 101 SER B C 1
ATOM 1578 O O . SER B 1 101 ? -15.836 27.781 14.031 1 60.88 101 SER B O 1
ATOM 1580 N N . ALA B 1 102 ? -15.305 26.984 15.938 1 45.5 102 ALA B N 1
ATOM 1581 C CA . ALA B 1 102 ? -16.5 27.562 16.547 1 45.5 102 ALA B CA 1
ATOM 1582 C C . ALA B 1 102 ? -16.375 29.078 16.656 1 45.5 102 ALA B C 1
ATOM 1584 O O . ALA B 1 102 ? -15.281 29.625 16.797 1 45.5 102 ALA B O 1
#

InterPro domains:
  IPR018967 Iron-binding zinc finger, CDGSH type [PF09360] (43-80)
  IPR018967 Iron-binding zinc finger, CDGSH type [SM00704] (48-86)
  IPR042216 MitoNEET, CDGSH iron-sulfur domain [G3DSA:3.40.5.90] (54-101)
  IPR045131 CDGSH iron-sulfur domain-containing protein 1/2 [PTHR13680] (8-100)

pLDDT: mean 85.05, std 15.83, range [44.41, 98.88]

Solvent-accessible surface area (backbone atoms only — not comparable to full-atom values): 11558 Å² total; per-residue (Å²): 124,70,65,57,58,52,52,57,48,43,62,57,48,44,58,49,52,52,50,52,50,51,50,51,48,51,52,49,62,67,64,43,74,33,80,34,36,52,53,80,69,71,67,73,90,42,78,55,43,68,48,74,46,50,54,84,73,54,62,65,61,50,46,30,47,45,55,62,61,31,90,53,63,68,31,50,68,62,40,39,57,61,50,19,70,74,70,70,36,33,56,39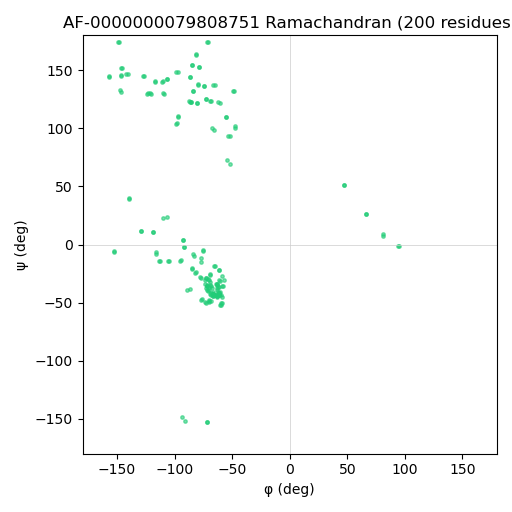,37,45,34,39,30,48,77,78,79,125,125,70,66,59,58,51,53,59,48,44,63,56,48,46,58,50,53,50,50,51,49,52,50,50,49,51,52,48,62,68,65,43,75,33,78,35,37,52,53,80,67,72,68,72,89,41,76,54,45,69,49,75,46,52,55,84,72,54,62,64,62,50,45,29,46,45,53,63,61,32,92,53,62,68,31,51,69,63,41,38,58,60,48,20,70,74,70,71,35,33,56,39,37,46,34,38,31,47,77,78,80,124

Sequence (204 aa):
MGLDFAGKEWATYIPIATSLGLGIYVVWQAMRPKIGLVNPDIEKDQDKVVNSMDVEDIGDKIAFCRCWRSKKFPLCDGSHVAHNKKTGDNVGPLCLKRKNSAMGLDFAGKEWATYIPIATSLGLGIYVVWQAMRPKIGLVNPDIEKDQDKVVNSMDVEDIGDKIAFCRCWRSKKFPLCDGSHVAHNKKTGDNVGPLCLKRKNSA